Protein 6SP0 (pdb70)

Nearest PDB structures (foldseek):
  6sp0-assembly1_A  TM=1.005E+00  e=3.313E-42  Mus musculus
  5n22-assembly4_D  TM=9.512E-01  e=2.336E-23  Xenopus laevis
  5n22-assembly1_A  TM=9.328E-01  e=1.407E-22  Xenopus laevis
  5n1u-assembly2_B  TM=9.284E-01  e=7.286E-23  Xenopus laevis
  5n22-assembly3_C  TM=9.121E-01  e=1.043E-22  Xenopus laevis

GO terms:
  GO:0035861 site of double-strand break (C, IDA)
  GO:0001741 XY body (C, IDA)
  GO:0005721 pericentric heterochromatin (C, IDA)
  GO:0010369 chromocenter (C, IDA)
  GO:0002244 hematopoietic progenitor cell differentiation (P, IGI)
  GO:0004468 L-lysine N6-acetyltransferase activity, acting on acetyl phosphate as donor (F, IMP)
  GO:0006302 double-strand break repair (P, IMP)
  GO:0007059 chromosome segregation (P, IMP)
  GO:0071168 protein localization to chromatin (P, IMP)

B-factor: mean 37.72, std 12.65, range [17.58, 90.0]

Structure (mmCIF, N/CA/C/O backbone):
data_6SP0
#
_entry.id   6SP0
#
_cell.length_a   52.680
_cell.length_b   52.680
_cell.length_c   107.470
_cell.angle_alpha   90.000
_cell.angle_beta   90.000
_cell.angle_gamma   90.000
#
_symmetry.space_group_name_H-M   'P 43'
#
loop_
_entity.id
_entity.type
_entity.pdbx_description
1 polymer 'N-acetyltransferase ESCO2'
2 non-polymer 'COENZYME A'
3 non-polymer 'ZINC ION'
4 water water
#
loop_
_atom_site.group_PDB
_atom_site.id
_atom_site.type_symbol
_atom_site.label_atom_id
_atom_site.label_alt_id
_atom_site.label_comp_id
_atom_site.label_asym_id
_atom_site.label_entity_id
_atom_site.label_seq_id
_atom_site.pdbx_PDB_ins_code
_atom_site.Cartn_x
_atom_site.Cartn_y
_atom_site.Cartn_z
_atom_site.occupancy
_atom_site.B_iso_or_equiv
_atom_site.auth_seq_id
_atom_site.auth_comp_id
_atom_site.auth_asym_id
_atom_site.auth_atom_id
_atom_site.pdbx_PDB_model_num
ATOM 1 N N . GLY A 1 16 ? 37.54476 54.53822 80.22140 1.000 62.96071 382 GLY A N 1
ATOM 2 C CA . GLY A 1 16 ? 38.43423 54.30237 79.09609 1.000 62.43352 382 GLY A CA 1
ATOM 3 C C . GLY A 1 16 ? 38.60437 55.46678 78.13115 1.000 63.28366 382 GLY A C 1
ATOM 4 O O . GLY A 1 16 ? 37.66675 55.88875 77.45326 1.000 64.18641 382 GLY A O 1
ATOM 5 N N . THR A 1 17 ? 39.83584 55.96319 78.04209 1.000 64.60342 383 THR A N 1
ATOM 6 C CA . THR A 1 17 ? 40.10684 57.15487 77.25130 1.000 64.68546 383 THR A CA 1
ATOM 7 C C . THR A 1 17 ? 40.06851 56.89677 75.74765 1.000 64.15129 383 THR A C 1
ATOM 8 O O . THR A 1 17 ? 39.85360 57.84587 74.98117 1.000 64.27812 383 THR A O 1
ATOM 12 N N . THR A 1 18 ? 40.26317 55.65172 75.29871 1.000 46.57758 384 THR A N 1
ATOM 13 C CA . THR A 1 18 ? 40.40198 55.35729 73.87553 1.000 40.90957 384 THR A CA 1
ATOM 14 C C . THR A 1 18 ? 39.36217 54.33322 73.43782 1.000 41.67446 384 THR A C 1
ATOM 15 O O . THR A 1 18 ? 39.08524 53.36901 74.16383 1.000 41.55865 384 THR A O 1
ATOM 19 N N . VAL A 1 19 ? 38.78595 54.54616 72.25727 1.000 37.86244 385 VAL A N 1
ATOM 20 C CA . VAL A 1 19 ? 37.87489 53.59123 71.63409 1.000 37.03523 385 VAL A CA 1
ATOM 21 C C . VAL A 1 19 ? 38.51079 53.12462 70.33938 1.000 40.81877 385 VAL A C 1
ATOM 22 O O . VAL A 1 19 ? 38.74093 53.93284 69.43448 1.000 41.77938 385 VAL A O 1
ATOM 26 N N . CYS A 1 20 ? 38.78378 51.82893 70.23170 1.000 36.16086 386 CYS A N 1
ATOM 27 C CA . CYS A 1 20 ? 39.28274 51.31147 68.95982 1.000 35.93093 386 CYS A CA 1
ATOM 28 C C . CYS A 1 20 ? 38.15571 51.30673 67.94281 1.000 42.27534 386 CYS A C 1
ATOM 29 O O . CYS A 1 20 ? 37.11621 50.67377 68.16624 1.000 37.28956 386 CYS A O 1
ATOM 32 N N . LYS A 1 21 ? 38.36059 51.99579 66.81362 1.000 40.66808 387 LYS A N 1
ATOM 33 C CA . LYS A 1 21 ? 37.29417 52.09974 65.82661 1.000 44.88479 387 LYS A CA 1
ATOM 34 C C . LYS A 1 21 ? 36.98013 50.76849 65.16739 1.000 42.29361 387 LYS A C 1
ATOM 35 O O . LYS A 1 21 ? 35.87421 50.59700 64.64534 1.000 49.32141 387 LYS A O 1
ATOM 41 N N . SER A 1 22 ? 37.89665 49.80593 65.20730 1.000 47.93917 388 SER A N 1
ATOM 42 C CA . SER A 1 22 ? 37.69735 48.57868 64.46301 1.000 40.01473 388 SER A CA 1
ATOM 43 C C . SER A 1 22 ? 37.18943 47.41184 65.31348 1.000 46.27616 388 SER A C 1
ATOM 44 O O . SER A 1 22 ? 36.39142 46.59596 64.83244 1.000 39.19403 388 SER A O 1
ATOM 47 N N . CYS A 1 23 ? 37.59509 47.27291 66.56537 1.000 37.76251 389 CYS A N 1
ATOM 48 C CA . CYS A 1 23 ? 36.98412 46.21281 67.35024 1.000 38.73094 389 CYS A CA 1
ATOM 49 C C . CYS A 1 23 ? 36.04055 46.73814 68.42325 1.000 31.53768 389 CYS A C 1
ATOM 50 O O . CYS A 1 23 ? 35.40187 45.93290 69.12526 1.000 34.54461 389 CYS A O 1
ATOM 53 N N . GLY A 1 24 ? 35.94897 48.05872 68.58394 1.000 31.52445 390 GLY A N 1
ATOM 54 C CA . GLY A 1 24 ? 35.07284 48.67701 69.53722 1.000 32.88895 390 GLY A CA 1
ATOM 55 C C . GLY A 1 24 ? 35.56300 48.67189 70.97071 1.000 30.64389 390 GLY A C 1
ATOM 56 O O . GLY A 1 24 ? 34.82535 49.12881 71.86662 1.000 32.24068 390 GLY A O 1
ATOM 57 N N . MET A 1 25 ? 36.76757 48.17613 71.23450 1.000 29.72855 391 MET A N 1
ATOM 58 C CA . MET A 1 25 ? 37.17551 48.07047 72.63205 1.000 32.25079 391 MET A CA 1
ATOM 59 C C . MET A 1 25 ? 37.43727 49.44740 73.21596 1.000 34.76310 391 MET A C 1
ATOM 60 O O . MET A 1 25 ? 37.97629 50.33078 72.54552 1.000 35.80161 391 MET A O 1
ATOM 65 N N . ILE A 1 26 ? 37.01228 49.62549 74.45967 1.000 32.64687 392 ILE A N 1
ATOM 66 C CA . ILE A 1 26 ? 37.23650 50.84608 75.22384 1.000 33.47033 392 ILE A CA 1
ATOM 67 C C . ILE A 1 26 ? 38.31198 50.54478 76.26015 1.000 38.19282 392 ILE A C 1
ATOM 68 O O . ILE A 1 26 ? 38.17443 49.60880 77.05969 1.000 35.80795 392 ILE A O 1
ATOM 73 N N . TYR A 1 27 ? 39.38355 51.32549 76.24699 1.000 34.09717 393 TYR A N 1
ATOM 74 C CA . TYR A 1 27 ? 40.51972 51.02810 77.11097 1.000 34.26518 393 TYR A CA 1
ATOM 75 C C . TYR A 1 27 ? 41.34676 52.29465 77.26376 1.000 43.16745 393 TYR A C 1
ATOM 76 O O . TYR A 1 27 ? 41.07260 53.31304 76.62489 1.000 42.63748 393 TYR A O 1
ATOM 85 N N . THR A 1 28 ? 42.39220 52.21133 78.09895 1.000 43.67178 394 THR A N 1
ATOM 86 C CA . THR A 1 28 ? 43.27933 53.34578 78.38724 1.000 45.38479 394 THR A CA 1
ATOM 87 C C . THR A 1 28 ? 44.62403 53.13549 77.68964 1.000 46.64788 394 THR A C 1
ATOM 88 O O . THR A 1 28 ? 45.46310 52.36289 78.16166 1.000 47.91719 394 THR A O 1
ATOM 92 N N . ALA A 1 29 ? 44.83487 53.83791 76.57100 1.000 44.66937 395 ALA A N 1
ATOM 93 C CA . ALA A 1 29 ? 46.04045 53.61073 75.77237 1.000 57.79597 395 ALA A CA 1
ATOM 94 C C . ALA A 1 29 ? 47.30999 53.90781 76.56274 1.000 60.23359 395 ALA A C 1
ATOM 95 O O . ALA A 1 29 ? 48.36512 53.32860 76.28300 1.000 60.95749 395 ALA A O 1
ATOM 97 N N . SER A 1 30 ? 47.21929 54.78283 77.56225 1.000 56.10961 396 SER A N 1
ATOM 98 C CA . SER A 1 30 ? 48.33208 55.10601 78.44481 1.000 67.71869 396 SER A CA 1
ATOM 99 C C . SER A 1 30 ? 48.81125 53.92683 79.28889 1.000 66.08406 396 SER A C 1
ATOM 100 O O . SER A 1 30 ? 49.90574 53.99968 79.85557 1.000 77.51184 396 SER A O 1
ATOM 103 N N . ASN A 1 31 ? 48.04949 52.86825 79.39066 1.000 56.45561 397 ASN A N 1
ATOM 104 C CA . ASN A 1 31 ? 48.40318 51.81556 80.33335 1.000 49.22292 397 ASN A CA 1
ATOM 105 C C . ASN A 1 31 ? 49.03763 50.64493 79.59719 1.000 51.96759 397 ASN A C 1
ATOM 106 O O . ASN A 1 31 ? 48.47499 50.16168 78.60545 1.000 58.04112 397 ASN A O 1
ATOM 111 N N . PRO A 1 32 ? 50.19558 50.15585 80.03883 1.000 57.52960 398 PRO A N 1
ATOM 112 C CA . PRO A 1 32 ? 50.80055 49.00025 79.35452 1.000 47.50526 398 PRO A CA 1
ATOM 113 C C . PRO A 1 32 ? 49.97455 47.72983 79.48514 1.000 52.97492 398 PRO A C 1
ATOM 114 O O . PRO A 1 32 ? 49.96089 46.92709 78.53964 1.000 44.16380 398 PRO A O 1
ATOM 118 N N . GLU A 1 33 ? 49.30083 47.50628 80.62593 1.000 48.90906 399 GLU A N 1
ATOM 119 C CA . GLU A 1 33 ? 48.32646 46.41817 80.69130 1.000 55.58348 399 GLU A CA 1
ATOM 120 C C . GLU A 1 33 ? 47.35023 46.53206 79.52552 1.000 52.85694 399 GLU A C 1
ATOM 121 O O . GLU A 1 33 ? 47.14523 45.57449 78.76818 1.000 41.36003 399 GLU A O 1
ATOM 127 N N . ASP A 1 34 ? 46.77621 47.72892 79.34722 1.000 43.66097 400 ASP A N 1
ATOM 128 C CA . ASP A 1 34 ? 45.67303 47.91030 78.41021 1.000 42.45501 400 ASP A CA 1
ATOM 129 C C . ASP A 1 34 ? 46.10417 47.69560 76.96561 1.000 48.63045 400 ASP A C 1
ATOM 130 O O . ASP A 1 34 ? 45.35854 47.10385 76.17331 1.000 38.24578 400 ASP A O 1
ATOM 135 N N . GLU A 1 35 ? 47.27570 48.20281 76.57106 1.000 38.59925 401 GLU A N 1
ATOM 136 C CA . GLU A 1 35 ? 47.58418 48.09894 75.15834 1.000 44.67853 401 GLU A CA 1
ATOM 137 C C . GLU A 1 35 ? 47.82925 46.64749 74.76230 1.000 36.40073 401 GLU A C 1
ATOM 138 O O . GLU A 1 35 ? 47.44024 46.23496 73.66788 1.000 36.81897 401 GLU A O 1
ATOM 144 N N . ILE A 1 36 ? 48.43620 45.83754 75.62776 1.000 32.20705 402 ILE A N 1
ATOM 145 C CA . ILE A 1 36 ? 48.61054 44.44109 75.22820 1.000 35.61165 402 ILE A CA 1
ATOM 146 C C . ILE A 1 36 ? 47.26706 43.70720 75.24798 1.000 32.01178 402 ILE A C 1
ATOM 147 O O . ILE A 1 36 ? 46.99084 42.85782 74.39636 1.000 29.52717 402 ILE A O 1
ATOM 152 N N . GLN A 1 37 ? 46.42417 44.02200 76.21733 1.000 30.26312 403 GLN A N 1
ATOM 153 C CA . GLN A 1 37 ? 45.13721 43.33862 76.30202 1.000 34.20242 403 GLN A CA 1
ATOM 154 C C . GLN A 1 37 ? 44.23236 43.76083 75.15939 1.000 33.80713 403 GLN A C 1
ATOM 155 O O . GLN A 1 37 ? 43.47679 42.94127 74.62367 1.000 33.11333 403 GLN A O 1
ATOM 161 N N . HIS A 1 38 ? 44.31581 45.02450 74.74181 1.000 31.35607 404 HIS A N 1
ATOM 162 C CA . HIS A 1 38 ? 43.57494 45.40281 73.54803 1.000 31.73097 404 HIS A CA 1
ATOM 163 C C . HIS A 1 38 ? 44.10549 44.66274 72.32812 1.000 34.90044 404 HIS A C 1
ATOM 164 O O . HIS A 1 38 ? 43.32779 44.15489 71.51128 1.000 34.98961 404 HIS A O 1
ATOM 171 N N . LEU A 1 39 ? 45.43025 44.60333 72.16835 1.000 31.81546 405 LEU A N 1
ATOM 172 C CA . LEU A 1 39 ? 45.99485 43.84701 71.05001 1.000 37.69834 405 LEU A CA 1
ATOM 173 C C . LEU A 1 39 ? 45.38449 42.44176 70.94808 1.000 34.03291 405 LEU A C 1
ATOM 174 O O . LEU A 1 39 ? 44.93994 42.00677 69.88004 1.000 31.41293 405 LEU A O 1
ATOM 179 N N . GLN A 1 40 ? 45.33821 41.72322 72.06361 1.000 31.65864 406 GLN A N 1
ATOM 180 C CA . GLN A 1 40 ? 44.82615 40.36076 72.03992 1.000 31.20326 406 GLN A CA 1
ATOM 181 C C . GLN A 1 40 ? 43.30546 40.33077 71.83374 1.000 33.69271 406 GLN A C 1
ATOM 182 O O . GLN A 1 40 ? 42.78332 39.45901 71.12617 1.000 32.35643 406 GLN A O 1
ATOM 188 N N . HIS A 1 41 ? 42.57870 41.28312 72.42123 1.000 30.47790 407 HIS A N 1
ATOM 189 C CA . HIS A 1 41 ? 41.13079 41.30256 72.23064 1.000 31.63718 407 HIS A CA 1
ATOM 190 C C . HIS A 1 41 ? 40.79592 41.62831 70.78591 1.000 36.05202 407 HIS A C 1
ATOM 191 O O . HIS A 1 41 ? 39.91675 41.00635 70.18200 1.000 31.10045 407 HIS A O 1
ATOM 198 N N . HIS A 1 42 ? 41.47665 42.64133 70.25081 1.000 30.59330 408 HIS A N 1
ATOM 199 C CA . HIS A 1 42 ? 41.36874 43.06275 68.85797 1.000 31.61656 408 HIS A CA 1
ATOM 200 C C . HIS A 1 42 ? 41.54652 41.88424 67.90559 1.000 33.38540 408 HIS A C 1
ATOM 201 O O . HIS A 1 42 ? 40.74106 41.67505 66.99118 1.000 32.16780 408 HIS A O 1
ATOM 208 N N . HIS A 1 43 ? 42.56470 41.05562 68.14997 1.000 33.13134 409 HIS A N 1
ATOM 209 C CA . HIS A 1 43 ? 42.81610 39.90237 67.28444 1.000 38.85052 409 HIS A CA 1
ATOM 210 C C . HIS A 1 43 ? 41.67016 38.88694 67.31753 1.000 30.22486 409 HIS A C 1
ATOM 211 O O . HIS A 1 43 ? 41.20626 38.42481 66.26728 1.000 35.03520 409 HIS A O 1
ATOM 218 N N . ARG A 1 44 ? 41.22753 38.50354 68.51514 1.000 33.17159 410 ARG A N 1
ATOM 219 C CA . ARG A 1 44 ? 40.16271 37.51612 68.63014 1.000 33.52810 410 ARG A CA 1
ATOM 220 C C . ARG A 1 44 ? 38.88036 38.04498 67.99505 1.000 35.44280 410 ARG A C 1
ATOM 221 O O . ARG A 1 44 ? 38.15027 37.30322 67.32304 1.000 34.95033 410 ARG A O 1
ATOM 229 N N . PHE A 1 45 ? 38.60981 39.33357 68.18460 1.000 31.97989 411 PHE A N 1
ATOM 230 C CA . PHE A 1 45 ? 37.37024 39.91143 67.68216 1.000 29.52265 411 PHE A CA 1
ATOM 231 C C . PHE A 1 45 ? 37.35660 39.96316 66.15892 1.000 35.67646 411 PHE A C 1
ATOM 232 O O . PHE A 1 45 ? 36.38920 39.52110 65.52862 1.000 30.25209 411 PHE A O 1
ATOM 240 N N . LEU A 1 46 ? 38.42670 40.49963 65.54729 1.000 34.00456 412 LEU A N 1
ATOM 241 C CA . LEU A 1 46 ? 38.46017 40.64756 64.09434 1.000 37.77285 412 LEU A CA 1
ATOM 242 C C . LEU A 1 46 ? 38.46823 39.30015 63.38900 1.000 40.41466 412 LEU A C 1
ATOM 243 O O . LEU A 1 46 ? 37.90103 39.16782 62.29585 1.000 35.81674 412 LEU A O 1
ATOM 248 N N . GLU A 1 47 ? 39.08599 38.29611 63.99984 1.000 36.70516 413 GLU A N 1
ATOM 249 C CA . GLU A 1 47 ? 39.02120 36.95049 63.45005 1.000 39.68358 413 GLU A CA 1
ATOM 250 C C . GLU A 1 47 ? 37.60042 36.43316 63.47055 1.000 40.62733 413 GLU A C 1
ATOM 251 O O . GLU A 1 47 ? 37.16411 35.76870 62.52671 1.000 39.17649 413 GLU A O 1
ATOM 257 N N . GLY A 1 48 ? 36.86480 36.73706 64.53724 1.000 33.93878 414 GLY A N 1
ATOM 258 C CA . GLY A 1 48 ? 35.51650 36.22573 64.66344 1.000 33.32763 414 GLY A CA 1
ATOM 259 C C . GLY A 1 48 ? 34.59495 36.77808 63.59680 1.000 31.74773 414 GLY A C 1
ATOM 260 O O . GLY A 1 48 ? 33.77900 36.04678 63.03424 1.000 33.09679 414 GLY A O 1
ATOM 261 N N . ILE A 1 49 ? 34.70552 38.07616 63.30471 1.000 29.89300 415 ILE A N 1
ATOM 262 C CA . ILE A 1 49 ? 33.75224 38.71421 62.38048 1.000 29.64865 415 ILE A CA 1
ATOM 263 C C . ILE A 1 49 ? 34.28419 38.81218 60.96844 1.000 34.73562 415 ILE A C 1
ATOM 264 O O . ILE A 1 49 ? 33.58926 39.33636 60.08374 1.000 31.38991 415 ILE A O 1
ATOM 269 N N . LYS A 1 50 ? 35.49554 38.34255 60.70963 1.000 30.77404 416 LYS A N 1
ATOM 270 C CA . LYS A 1 50 ? 36.02376 38.53955 59.36519 1.000 33.57523 416 LYS A CA 1
ATOM 271 C C . LYS A 1 50 ? 35.23485 37.70036 58.37023 1.000 32.89092 416 LYS A C 1
ATOM 272 O O . LYS A 1 50 ? 34.85813 36.54931 58.64748 1.000 35.43008 416 LYS A O 1
ATOM 278 N N . PHE A 1 51 ? 34.92997 38.30888 57.21738 1.000 33.26514 417 PHE A N 1
ATOM 279 C CA . PHE A 1 51 ? 34.13935 37.69024 56.14687 1.000 29.24640 417 PHE A CA 1
ATOM 280 C C . PHE A 1 51 ? 34.94637 37.76965 54.84063 1.000 32.79096 417 PHE A C 1
ATOM 281 O O . PHE A 1 51 ? 34.80916 38.73699 54.09071 1.000 34.16290 417 PHE A O 1
ATOM 289 N N . VAL A 1 52 ? 35.74487 36.74177 54.56911 1.000 38.32249 418 VAL A N 1
ATOM 290 C CA . VAL A 1 52 ? 36.63109 36.70384 53.40072 1.000 45.44101 418 VAL A CA 1
ATOM 291 C C . VAL A 1 52 ? 36.65177 35.28790 52.83141 1.000 47.26497 418 VAL A C 1
ATOM 292 O O . VAL A 1 52 ? 36.73163 34.30667 53.57892 1.000 44.73732 418 VAL A O 1
ATOM 296 N N . GLY A 1 53 ? 36.55591 35.17794 51.50496 1.000 58.94058 419 GLY A N 1
ATOM 297 C CA . GLY A 1 53 ? 36.89027 33.93247 50.83728 1.000 53.97009 419 GLY A CA 1
ATOM 298 C C . GLY A 1 53 ? 35.88408 32.80212 50.89113 1.000 61.58344 419 GLY A C 1
ATOM 299 O O . GLY A 1 53 ? 36.28604 31.63219 50.85426 1.000 53.43760 419 GLY A O 1
ATOM 300 N N . TRP A 1 54 ? 34.58604 33.10579 50.95987 1.000 54.36658 420 TRP A N 1
ATOM 301 C CA . TRP A 1 54 ? 33.55702 32.08988 50.76871 1.000 45.11611 420 TRP A CA 1
ATOM 302 C C . TRP A 1 54 ? 33.45902 31.73940 49.29066 1.000 46.79000 420 TRP A C 1
ATOM 303 O O . TRP A 1 54 ? 33.35649 32.63065 48.44229 1.000 46.93223 420 TRP A O 1
ATOM 314 N N . LYS A 1 55 ? 33.44025 30.44516 48.98012 1.000 51.16405 421 LYS A N 1
ATOM 315 C CA . LYS A 1 55 ? 33.35445 30.07445 47.57429 1.000 52.03345 421 LYS A CA 1
ATOM 316 C C . LYS A 1 55 ? 31.99049 30.42772 46.99381 1.000 58.96258 421 LYS A C 1
ATOM 317 O O . LYS A 1 55 ? 31.90057 30.81497 45.82298 1.000 61.21686 421 LYS A O 1
ATOM 323 N N . ARG A 1 56 ? 30.92707 30.32709 47.79696 1.000 54.20062 422 ARG A N 1
ATOM 324 C CA . ARG A 1 56 ? 29.58462 30.73023 47.38798 1.000 53.14793 422 ARG A CA 1
ATOM 325 C C . ARG A 1 56 ? 28.95903 31.58492 48.48422 1.000 56.22026 422 ARG A C 1
ATOM 326 O O . ARG A 1 56 ? 29.00789 31.21168 49.65917 1.000 47.48395 422 ARG A O 1
ATOM 334 N N . GLU A 1 57 ? 28.40275 32.73377 48.09594 1.000 43.61468 423 GLU A N 1
ATOM 335 C CA . GLU A 1 57 ? 27.68500 33.64195 48.99305 1.000 36.59392 423 GLU A CA 1
ATOM 336 C C . GLU A 1 57 ? 26.27493 33.78765 48.46102 1.000 43.09226 423 GLU A C 1
ATOM 337 O O . GLU A 1 57 ? 26.08280 34.11727 47.28470 1.000 40.97823 423 GLU A O 1
ATOM 343 N N . ARG A 1 58 ? 25.29013 33.54756 49.30844 1.000 34.50454 424 ARG A N 1
ATOM 344 C CA . ARG A 1 58 ? 23.90509 33.70647 48.88763 1.000 29.79715 424 ARG A CA 1
ATOM 345 C C . ARG A 1 58 ? 23.50154 35.12285 49.29430 1.000 39.86635 424 ARG A C 1
ATOM 346 O O . ARG A 1 58 ? 23.08215 35.37354 50.42846 1.000 33.39894 424 ARG A O 1
ATOM 354 N N . VAL A 1 59 ? 23.71513 36.07982 48.39495 1.000 32.43363 425 VAL A N 1
ATOM 355 C CA . VAL A 1 59 ? 23.41518 37.47770 48.68863 1.000 30.15390 425 VAL A CA 1
ATOM 356 C C . VAL A 1 59 ? 21.92150 37.69451 48.48584 1.000 35.92115 425 VAL A C 1
ATOM 357 O O . VAL A 1 59 ? 21.40521 37.48917 47.38559 1.000 36.56679 425 VAL A O 1
ATOM 361 N N . VAL A 1 60 ? 21.21320 38.10630 49.53991 1.000 27.33895 426 VAL A N 1
ATOM 362 C CA . VAL A 1 60 ? 19.76618 38.28954 49.43991 1.000 27.30576 426 VAL A CA 1
ATOM 363 C C . VAL A 1 60 ? 19.32424 39.74543 49.49037 1.000 25.10694 426 VAL A C 1
ATOM 364 O O . VAL A 1 60 ? 18.13373 40.00637 49.26535 1.000 30.94458 426 VAL A O 1
ATOM 368 N N . ALA A 1 61 ? 20.21984 40.69363 49.73892 1.000 24.39825 427 ALA A N 1
ATOM 369 C CA . ALA A 1 61 ? 19.86939 42.10718 49.71057 1.000 27.24782 427 ALA A CA 1
ATOM 370 C C . ALA A 1 61 ? 21.14493 42.89875 49.58400 1.000 30.09582 427 ALA A C 1
ATOM 371 O O . ALA A 1 61 ? 22.16978 42.52308 50.14796 1.000 25.84408 427 ALA A O 1
ATOM 373 N N . GLU A 1 62 ? 21.10204 43.96604 48.78934 1.000 27.70538 428 GLU A N 1
ATOM 374 C CA . GLU A 1 62 ? 22.27275 44.80574 48.60112 1.000 27.38863 428 GLU A CA 1
ATOM 375 C C . GLU A 1 62 ? 21.89633 46.24076 48.88956 1.000 28.08665 428 GLU A C 1
ATOM 376 O O . GLU A 1 62 ? 20.81733 46.69985 48.49329 1.000 30.64352 428 GLU A O 1
ATOM 382 N N . PHE A 1 63 ? 22.79367 46.93764 49.55932 1.000 27.23433 429 PHE A N 1
ATOM 383 C CA . PHE A 1 63 ? 22.58606 48.29665 50.01745 1.000 28.30976 429 PHE A CA 1
ATOM 384 C C . PHE A 1 63 ? 23.79252 49.13613 49.64473 1.000 33.42478 429 PHE A C 1
ATOM 385 O O . PHE A 1 63 ? 24.82474 48.61641 49.21270 1.000 34.02692 429 PHE A O 1
ATOM 393 N N . TRP A 1 64 ? 23.66014 50.44909 49.86326 1.000 33.78775 430 TRP A N 1
ATOM 394 C CA . TRP A 1 64 ? 24.76673 51.35157 49.58638 1.000 35.61259 430 TRP A CA 1
ATOM 395 C C . TRP A 1 64 ? 25.89134 51.18014 50.58546 1.000 39.61962 430 TRP A C 1
ATOM 396 O O . TRP A 1 64 ? 27.02653 51.54636 50.27570 1.000 34.32379 430 TRP A O 1
ATOM 407 N N . ASP A 1 65 ? 25.60477 50.62181 51.76839 1.000 33.05466 431 ASP A N 1
ATOM 408 C CA . ASP A 1 65 ? 26.60124 50.49852 52.83511 1.000 33.00063 431 ASP A CA 1
ATOM 409 C C . ASP A 1 65 ? 26.84893 49.04494 53.25245 1.000 29.87289 431 ASP A C 1
ATOM 410 O O . ASP A 1 65 ? 27.37572 48.80796 54.34852 1.000 37.58239 431 ASP A O 1
ATOM 415 N N . GLY A 1 66 ? 26.47504 48.07751 52.43450 1.000 29.38001 432 GLY A N 1
ATOM 416 C CA . GLY A 1 66 ? 26.75196 46.68804 52.74846 1.000 30.35119 432 GLY A CA 1
ATOM 417 C C . GLY A 1 66 ? 25.76083 45.77929 52.05463 1.000 30.82360 432 GLY A C 1
ATOM 418 O O . GLY A 1 66 ? 25.02943 46.19526 51.15902 1.000 33.80523 432 GLY A O 1
ATOM 419 N N . LYS A 1 67 ? 25.75294 44.51705 52.48449 1.000 26.78726 433 LYS A N 1
ATOM 420 C CA . LYS A 1 67 ? 24.85338 43.54355 51.88434 1.000 22.21429 433 LYS A CA 1
ATOM 421 C C . LYS A 1 67 ? 24.47625 42.53670 52.96368 1.000 24.42845 433 LYS A C 1
ATOM 422 O O . LYS A 1 67 ? 25.12792 42.46286 54.00830 1.000 28.08196 433 LYS A O 1
ATOM 428 N N . ILE A 1 68 ? 23.43714 41.76567 52.69655 1.000 24.17621 434 ILE A N 1
ATOM 429 C CA . ILE A 1 68 ? 23.02739 40.69957 53.59982 1.000 23.77729 434 ILE A CA 1
ATOM 430 C C . ILE A 1 68 ? 23.19951 39.37377 52.89556 1.000 29.24717 434 ILE A C 1
ATOM 431 O O . ILE A 1 68 ? 22.70279 39.17472 51.78112 1.000 24.77710 434 ILE A O 1
ATOM 436 N N . VAL A 1 69 ? 23.87336 38.44629 53.56371 1.000 22.90228 435 VAL A N 1
ATOM 437 C CA . VAL A 1 69 ? 24.09228 37.11011 53.04535 1.000 24.18814 435 VAL A CA 1
ATOM 438 C C . VAL A 1 69 ? 23.25883 36.16490 53.87774 1.000 30.45571 435 VAL A C 1
ATOM 439 O O . VAL A 1 69 ? 23.17927 36.32667 55.09612 1.000 25.78947 435 VAL A O 1
ATOM 443 N N . LEU A 1 70 ? 22.62609 35.20910 53.23239 1.000 24.61283 436 LEU A N 1
ATOM 444 C CA . LEU A 1 70 ? 21.79689 34.22508 53.90344 1.000 28.65052 436 LEU A CA 1
ATOM 445 C C . LEU A 1 70 ? 22.52088 32.89783 54.00394 1.000 30.80940 436 LEU A C 1
ATOM 446 O O . LEU A 1 70 ? 23.05861 32.41532 53.00769 1.000 29.38401 436 LEU A O 1
ATOM 451 N N . VAL A 1 71 ? 22.57645 32.33327 55.21185 1.000 23.15873 437 VAL A N 1
ATOM 452 C CA . VAL A 1 71 ? 23.11285 30.98960 55.45138 1.000 24.52572 437 VAL A CA 1
ATOM 453 C C . VAL A 1 71 ? 21.93842 30.06784 55.75528 1.000 29.19231 437 VAL A C 1
ATOM 454 O O . VAL A 1 71 ? 21.22444 30.25951 56.74899 1.000 26.64614 437 VAL A O 1
ATOM 458 N N . LEU A 1 72 ? 21.73263 29.01914 54.90836 1.000 27.32557 438 LEU A N 1
ATOM 459 C CA . LEU A 1 72 ? 20.59054 28.11931 54.97840 1.000 27.78909 438 LEU A CA 1
ATOM 460 C C . LEU A 1 72 ? 20.97469 26.79012 55.62338 1.000 26.92511 438 LEU A C 1
ATOM 461 O O . LEU A 1 72 ? 22.14758 26.42198 55.63375 1.000 29.59834 438 LEU A O 1
ATOM 466 N N . PRO A 1 73 ? 20.00529 26.03261 56.12953 1.000 28.08779 439 PRO A N 1
ATOM 467 C CA . PRO A 1 73 ? 20.29506 24.66697 56.58531 1.000 33.34205 439 PRO A CA 1
ATOM 468 C C . PRO A 1 73 ? 20.92834 23.84262 55.47608 1.000 41.17529 439 PRO A C 1
ATOM 469 O O . PRO A 1 73 ? 20.51293 23.91949 54.30949 1.000 36.60174 439 PRO A O 1
ATOM 473 N N . ARG A 1 74 ? 21.95686 23.07238 55.86274 1.000 31.91223 440 ARG A N 1
ATOM 474 C CA . ARG A 1 74 ? 22.76638 22.21521 54.99355 1.000 37.68951 440 ARG A CA 1
ATOM 475 C C . ARG A 1 74 ? 23.69887 22.99481 54.06888 1.000 40.84881 440 ARG A C 1
ATOM 476 O O . ARG A 1 74 ? 24.17577 22.45636 53.07038 1.000 41.91316 440 ARG A O 1
ATOM 484 N N . ASP A 1 75 ? 24.00978 24.25009 54.39602 1.000 33.85505 441 ASP A N 1
ATOM 485 C CA . ASP A 1 75 ? 25.05309 24.98963 53.71664 1.000 29.22185 441 ASP A CA 1
ATOM 486 C C . ASP A 1 75 ? 26.42675 24.47068 54.15752 1.000 30.45528 441 ASP A C 1
ATOM 487 O O . ASP A 1 75 ? 26.51942 23.65974 55.07660 1.000 37.92020 441 ASP A O 1
ATOM 492 N N . PRO A 1 76 ? 27.50037 24.92326 53.52202 1.000 37.05095 442 PRO A N 1
ATOM 493 C CA . PRO A 1 76 ? 28.81330 24.33258 53.78434 1.000 43.66781 442 PRO A CA 1
ATOM 494 C C . PRO A 1 76 ? 29.32240 24.60027 55.18186 1.000 52.37222 442 PRO A C 1
ATOM 495 O O . PRO A 1 76 ? 28.92350 25.55108 55.86589 1.000 42.96036 442 PRO A O 1
ATOM 499 N N . SER A 1 77 ? 30.28666 23.76114 55.56413 1.000 48.95923 443 SER A N 1
ATOM 500 C CA . SER A 1 77 ? 30.86945 23.83185 56.89606 1.000 45.13475 443 SER A CA 1
ATOM 501 C C . SER A 1 77 ? 31.43099 25.21916 57.19819 1.000 40.06711 443 SER A C 1
ATOM 502 O O . SER A 1 77 ? 31.26852 25.73069 58.31331 1.000 43.44894 443 SER A O 1
ATOM 505 N N . TYR A 1 78 ? 32.09993 25.84996 56.22820 1.000 42.04359 444 TYR A N 1
ATOM 506 C CA . TYR A 1 78 ? 32.72230 27.13073 56.52108 1.000 42.03737 444 TYR A CA 1
ATOM 507 C C . TYR A 1 78 ? 31.67805 28.20648 56.83164 1.000 42.37792 444 TYR A C 1
ATOM 508 O O . TYR A 1 78 ? 31.96785 29.14305 57.58245 1.000 39.64037 444 TYR A O 1
ATOM 517 N N . ALA A 1 79 ? 30.47502 28.10146 56.25284 1.000 46.18565 445 ALA A N 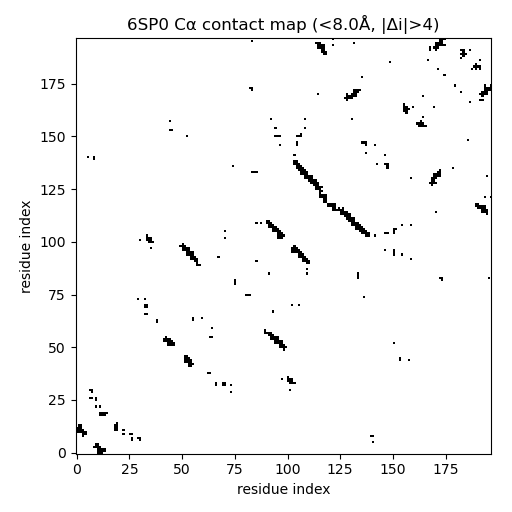1
ATOM 518 C CA . ALA A 1 79 ? 29.43155 29.08422 56.54561 1.000 42.40977 445 ALA A CA 1
ATOM 519 C C . ALA A 1 79 ? 28.86883 28.87406 57.93635 1.000 37.71511 445 ALA A C 1
ATOM 520 O O . ALA A 1 79 ? 28.73239 29.82766 58.71480 1.000 37.88098 445 ALA A O 1
ATOM 522 N N . ILE A 1 80 ? 28.53867 27.62300 58.26595 1.000 37.03427 446 ILE A N 1
ATOM 523 C CA . ILE A 1 80 ? 28.02393 27.30081 59.58916 1.000 38.90842 446 ILE A CA 1
ATOM 524 C C . ILE A 1 80 ? 29.01536 27.73501 60.65987 1.000 43.71981 446 ILE A C 1
ATOM 525 O O . ILE A 1 80 ? 28.63581 28.26789 61.71491 1.000 36.67912 446 ILE A O 1
ATOM 530 N N . LYS A 1 81 ? 30.30049 27.49527 60.40874 1.000 38.80266 447 LYS A N 1
ATOM 531 C CA . LYS A 1 81 ? 31.32035 27.84374 61.38064 1.000 45.69964 447 LYS A CA 1
ATOM 532 C C . LYS A 1 81 ? 31.37767 29.35330 61.59320 1.000 33.24714 447 LYS A C 1
ATOM 533 O O . LYS A 1 81 ? 31.52425 29.82040 62.73163 1.000 34.35038 447 LYS A O 1
ATOM 539 N N . LYS A 1 82 ? 31.26391 30.12942 60.50372 1.000 34.87199 448 LYS A N 1
ATOM 540 C CA . LYS A 1 82 ? 31.31487 31.57969 60.63498 1.000 35.77792 448 LYS A CA 1
ATOM 541 C C . LYS A 1 82 ? 30.16882 32.08670 61.50716 1.000 34.01780 448 LYS A C 1
ATOM 542 O O . LYS A 1 82 ? 30.36930 32.96853 62.35732 1.000 29.06028 448 LYS A O 1
ATOM 548 N N . VAL A 1 83 ? 28.96064 31.54035 61.31770 1.000 27.60677 449 VAL A N 1
ATOM 549 C CA . VAL A 1 83 ? 27.85447 31.90399 62.18465 1.000 27.95790 449 VAL A CA 1
ATOM 550 C C . VAL A 1 83 ? 28.18990 31.57500 63.64098 1.000 33.16277 449 VAL A C 1
ATOM 551 O O . VAL A 1 83 ? 27.89299 32.34788 64.56982 1.000 30.39002 449 VAL A O 1
ATOM 555 N N . GLU A 1 84 ? 28.78847 30.41022 63.87645 1.000 33.86278 450 GLU A N 1
ATOM 556 C CA . GLU A 1 84 ? 29.05039 30.03866 65.26895 1.000 34.07251 450 GLU A CA 1
ATOM 557 C C . GLU A 1 84 ? 30.10836 30.94943 65.90828 1.000 30.87202 450 GLU A C 1
ATOM 558 O O . GLU A 1 84 ? 29.98248 31.30492 67.09158 1.000 33.17815 450 GLU A O 1
ATOM 564 N N . ASP A 1 85 ? 31.11937 31.36665 65.13092 1.000 30.89268 451 ASP A N 1
ATOM 565 C CA . ASP A 1 85 ? 32.14872 32.28486 65.61675 1.000 34.27543 451 ASP A CA 1
ATOM 566 C C . ASP A 1 85 ? 31.54922 33.63174 65.99464 1.000 34.70190 451 ASP A C 1
ATOM 567 O O . ASP A 1 85 ? 31.88455 34.19944 67.03714 1.000 35.17214 451 ASP A O 1
ATOM 572 N N . VAL A 1 86 ? 30.68218 34.18196 65.13350 1.000 30.63200 452 VAL A N 1
ATOM 573 C CA . VAL A 1 86 ? 29.98003 35.40732 65.50331 1.000 27.87840 452 VAL A CA 1
ATOM 574 C C . VAL A 1 86 ? 29.15119 35.20554 66.76334 1.000 31.23319 452 VAL A C 1
ATOM 575 O O . VAL A 1 86 ? 29.12476 36.06739 67.65031 1.000 28.35991 452 VAL A O 1
ATOM 579 N N . GLN A 1 87 ? 28.45296 34.07154 66.87545 1.000 27.93675 453 GLN A N 1
ATOM 580 C C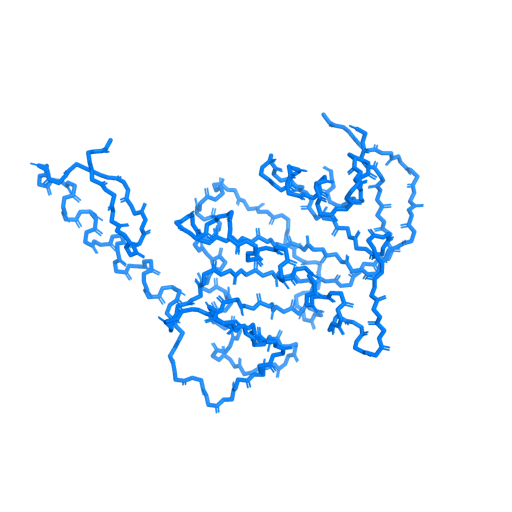A . GLN A 1 87 ? 27.59205 33.90302 68.03257 1.000 29.63483 453 GLN A CA 1
ATOM 581 C C . GLN A 1 87 ? 28.40261 33.80190 69.32498 1.000 31.23240 453 GLN A C 1
ATOM 582 O O . GLN A 1 87 ? 27.91339 34.21496 70.36027 1.000 29.20232 453 GLN A O 1
ATOM 588 N N . GLU A 1 88 ? 29.64413 33.31242 69.26683 1.000 34.29980 454 GLU A N 1
ATOM 589 C CA . GLU A 1 88 ? 30.46296 33.31023 70.48794 1.000 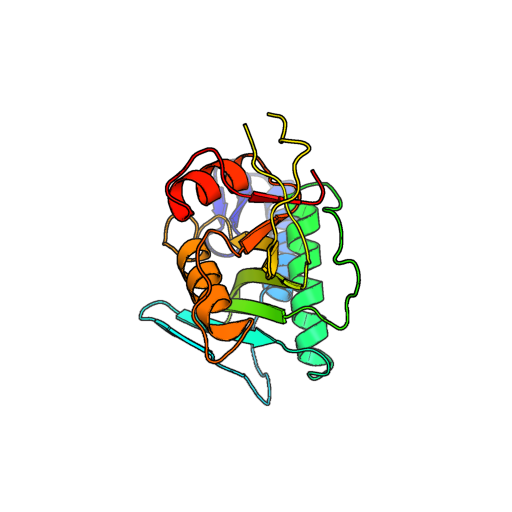36.71310 454 GLU A CA 1
ATOM 590 C C . GLU A 1 88 ? 30.74767 34.72997 70.96003 1.000 34.16046 454 GLU A C 1
ATOM 591 O O . GLU A 1 88 ? 30.71148 35.00848 72.16190 1.000 31.04467 454 GLU A O 1
ATOM 597 N N . LEU A 1 89 ? 31.00011 35.65768 70.01733 1.000 28.55358 455 LEU A N 1
ATOM 598 C CA . LEU A 1 89 ? 31.23922 37.04346 70.40179 1.000 26.78264 455 LEU A CA 1
ATOM 599 C C . LEU A 1 89 ? 29.98264 37.68903 70.96041 1.000 28.10131 455 LEU A C 1
ATOM 600 O O . LEU A 1 89 ? 30.05589 38.51897 71.87304 1.000 27.52891 455 LEU A O 1
ATOM 605 N N . VAL A 1 90 ? 28.81232 37.37454 70.38790 1.000 26.07506 456 VAL A N 1
ATOM 606 C CA . VAL A 1 90 ? 27.58002 37.92865 70.92445 1.000 24.64792 456 VAL A CA 1
ATOM 607 C C . VAL A 1 90 ? 27.31484 37.39753 72.32956 1.000 25.13340 456 VAL A C 1
ATOM 608 O O . VAL A 1 90 ? 26.87446 38.14539 73.21030 1.000 26.88038 456 VAL A O 1
ATOM 612 N N . ASP A 1 91 ? 27.55482 36.08898 72.55016 1.000 28.76236 457 ASP A N 1
ATOM 613 C CA . ASP A 1 91 ? 27.39298 35.51932 73.89336 1.000 30.73285 457 ASP A CA 1
ATOM 614 C C . ASP A 1 91 ? 28.24463 36.27478 74.90499 1.000 28.09051 457 ASP A C 1
ATOM 615 O O . ASP A 1 91 ? 27.77109 36.60084 75.99924 1.000 28.83033 457 ASP A O 1
ATOM 620 N N . LEU A 1 92 ? 29.50770 36.56113 74.54966 1.000 24.10714 458 LEU A N 1
ATOM 621 C CA . LEU A 1 92 ? 30.38300 37.27733 75.47721 1.000 28.06124 458 LEU A CA 1
ATOM 622 C C . LEU A 1 92 ? 29.85258 38.66688 75.76597 1.000 27.30935 458 LEU A C 1
ATOM 623 O O . LEU A 1 92 ? 29.88963 39.13849 76.90633 1.000 26.95465 458 LEU A O 1
ATOM 628 N N . GLU A 1 93 ? 29.36482 39.36482 74.72491 1.000 26.71283 459 GLU A N 1
ATOM 629 C CA . GLU A 1 93 ? 28.86217 40.70601 74.94075 1.000 22.44483 459 GLU A CA 1
ATOM 630 C C . GLU A 1 93 ? 27.61999 40.70189 75.81616 1.000 28.15267 459 GLU A C 1
ATOM 631 O O . GLU A 1 93 ? 27.48295 41.54563 76.70994 1.000 35.12178 459 GLU A O 1
ATOM 637 N N . LEU A 1 94 ? 26.69618 39.77205 75.57534 1.000 27.46489 460 LEU A N 1
ATOM 638 C CA . LEU A 1 94 ? 25.48273 39.72474 76.38457 1.000 26.64227 460 LEU A CA 1
ATOM 639 C C . LEU A 1 94 ? 25.80498 39.29316 77.80793 1.000 27.71709 460 LEU A C 1
ATOM 640 O O . LEU A 1 94 ? 25.16901 39.75338 78.76039 1.000 30.47853 460 LEU A O 1
ATOM 645 N N . GLY A 1 95 ? 26.75042 38.39160 77.95850 1.000 29.41885 461 GLY A N 1
ATOM 646 C CA . GLY A 1 95 ? 27.07622 37.95226 79.31484 1.000 31.37923 461 GLY A CA 1
ATOM 647 C C . GLY A 1 95 ? 26.21882 36.81615 79.82526 1.000 35.70992 461 GLY A C 1
ATOM 648 O O . GLY A 1 95 ? 26.24307 36.52332 81.02717 1.000 33.16508 461 GLY A O 1
ATOM 649 N N . PHE A 1 96 ? 25.47135 36.16068 78.95525 1.000 31.19779 462 PHE A N 1
ATOM 650 C CA . PHE A 1 96 ? 24.63506 35.03095 79.33494 1.000 34.76083 462 PHE A CA 1
ATOM 651 C C . PHE A 1 96 ? 24.33536 34.23433 78.08422 1.000 45.50348 462 PHE A C 1
ATOM 652 O O . PHE A 1 96 ? 24.54757 34.69803 76.95716 1.000 37.44457 462 PHE A O 1
ATOM 660 N N . GLN A 1 97 ? 23.85274 33.01751 78.29660 1.000 39.93997 463 GLN A N 1
ATOM 661 C CA . GLN A 1 97 ? 23.45511 32.14066 77.19739 1.000 51.10016 463 GLN A CA 1
ATOM 662 C C . GLN A 1 97 ? 21.99888 32.44497 76.85058 1.000 54.07047 463 GLN A C 1
ATOM 663 O O . GLN A 1 97 ? 21.08491 32.07604 77.58872 1.000 49.06405 463 GLN A O 1
ATOM 669 N N . GLN A 1 98 ? 21.76539 33.15323 75.74465 1.000 58.05091 464 GLN A N 1
ATOM 670 C CA . GLN A 1 98 ? 20.38458 33.36906 75.32502 1.000 59.12942 464 GLN A CA 1
ATOM 671 C C . GLN A 1 98 ? 19.79596 32.04731 74.83676 1.000 53.49310 464 GLN A C 1
ATOM 672 O O . GLN A 1 98 ? 20.51811 31.17346 74.34549 1.000 37.56158 464 GLN A O 1
ATOM 678 N N . THR A 1 99 ? 18.47858 31.89197 75.01374 1.000 52.30932 465 THR A N 1
ATOM 679 C CA . THR A 1 99 ? 17.81375 30.63029 74.68925 1.000 44.18631 465 THR A CA 1
ATOM 680 C C . THR A 1 99 ? 18.15429 30.20824 73.27296 1.000 48.16855 465 THR A C 1
ATOM 681 O O . THR A 1 99 ? 17.94222 30.96772 72.32017 1.000 47.05087 465 THR A O 1
ATOM 685 N N . VAL A 1 100 ? 18.71181 29.01028 73.13642 1.000 43.35310 466 VAL A N 1
ATOM 686 C CA . VAL A 1 100 ? 19.17286 28.54673 71.82449 1.000 41.07576 466 VAL A CA 1
ATOM 687 C C . VAL A 1 100 ? 17.96537 28.15104 70.97668 1.000 50.83885 466 VAL A C 1
ATOM 688 O O . VAL A 1 100 ? 16.87181 27.92484 71.52531 1.000 41.35583 466 VAL A O 1
ATOM 692 N N . PRO A 1 101 ? 18.10623 28.07548 69.64700 1.000 48.05764 467 PRO A N 1
ATOM 693 C CA . PRO A 1 101 ? 17.01247 27.55485 68.80545 1.000 53.84145 467 PRO A CA 1
ATOM 694 C C . PRO A 1 101 ? 16.66219 26.11091 69.14010 1.000 59.03301 467 PRO A C 1
ATOM 695 O O . PRO A 1 101 ? 17.54057 25.28889 69.41508 1.000 58.55407 467 PRO A O 1
ATOM 699 N N . VAL A 1 102 ? 15.36067 25.80257 69.07076 1.000 52.23167 468 VAL A N 1
ATOM 700 C CA . VAL A 1 102 ? 14.88078 24.46263 69.41226 1.000 49.01068 468 VAL A CA 1
ATOM 701 C C . VAL A 1 102 ? 15.47744 23.41928 68.46992 1.000 64.07810 468 VAL A C 1
ATOM 702 O O . VAL A 1 102 ? 15.96521 22.37352 68.90973 1.000 70.93585 468 VAL A O 1
ATOM 706 N N . CYS A 1 103 ? 15.45430 23.68394 67.16504 1.000 60.16376 469 CYS A N 1
ATOM 707 C CA . CYS A 1 103 ? 16.00543 22.75503 66.17768 1.000 64.94707 469 CYS A CA 1
ATOM 708 C C . CYS A 1 103 ? 17.07314 23.45202 65.34390 1.000 72.15516 469 CYS A C 1
ATOM 709 O O . CYS A 1 103 ? 16.74745 24.15504 64.36434 1.000 62.03098 469 CYS A O 1
ATOM 712 N N . PRO A 1 104 ? 18.35726 23.25568 65.66995 1.000 76.21158 470 PRO A N 1
ATOM 713 C CA . PRO A 1 104 ? 19.42998 23.99694 64.97995 1.000 75.95619 470 PRO A CA 1
ATOM 714 C C . PRO A 1 104 ? 19.51705 23.73004 63.49183 1.000 63.50769 470 PRO A C 1
ATOM 715 O O . PRO A 1 104 ? 20.19970 24.48909 62.79310 1.000 67.20529 470 PRO A O 1
ATOM 719 N N . ASP A 1 105 ? 18.85055 22.69973 62.98040 1.000 66.23765 471 ASP A N 1
ATOM 720 C CA . ASP A 1 105 ? 18.90620 22.37906 61.56525 1.000 58.78707 471 ASP A CA 1
ATOM 721 C C . ASP A 1 105 ? 17.72365 22.93885 60.78901 1.000 61.14889 471 ASP A C 1
ATOM 722 O O . ASP A 1 105 ? 17.53783 22.57806 59.62335 1.000 53.40741 471 ASP A O 1
ATOM 727 N N . LYS A 1 106 ? 16.91520 23.80859 61.39827 1.000 52.33347 472 LYS A N 1
ATOM 728 C CA . LYS A 1 106 ? 15.86675 24.50883 60.66221 1.000 47.52198 472 LYS A CA 1
ATOM 729 C C . LYS A 1 106 ? 16.04935 26.02571 60.67526 1.000 39.95917 472 LYS A C 1
ATOM 730 O O . LYS A 1 106 ? 15.17696 26.75275 60.17971 1.000 39.24157 472 LYS A O 1
ATOM 736 N N . THR A 1 107 ? 17.13715 26.52777 61.23642 1.000 37.39603 473 THR A N 1
ATOM 737 C CA . THR A 1 107 ? 17.30260 27.96796 61.33112 1.000 30.87551 473 THR A CA 1
ATOM 738 C C . THR A 1 107 ? 17.87970 28.54644 60.04405 1.000 29.81962 473 THR A C 1
ATOM 739 O O . THR A 1 107 ? 18.63329 27.88775 59.31285 1.000 31.84631 473 THR A O 1
ATOM 743 N N . LYS A 1 108 ? 17.54073 29.80784 59.79505 1.000 23.90683 474 LYS A N 1
ATOM 744 C CA . LYS A 1 108 ? 18.11565 30.59308 58.70561 1.000 21.56591 474 LYS A CA 1
ATOM 745 C C . LYS A 1 108 ? 18.85835 31.77104 59.30383 1.000 27.15025 474 LYS A C 1
ATOM 746 O O . LYS A 1 108 ? 18.30857 32.47776 60.16068 1.000 25.63062 474 LYS A O 1
ATOM 752 N N . THR A 1 109 ? 20.09457 31.99072 58.85892 1.000 21.15232 475 THR A N 1
ATOM 753 C CA . THR A 1 109 ? 20.92585 33.03828 59.42945 1.000 22.86664 475 THR A CA 1
ATOM 754 C C . THR A 1 109 ? 21.22790 34.09485 58.40751 1.000 23.57017 475 THR A C 1
ATOM 755 O O . THR A 1 109 ? 21.66515 33.78896 57.28980 1.000 24.41123 475 THR A O 1
ATOM 759 N N . PHE A 1 110 ? 21.00835 35.34210 58.81262 1.000 22.35374 476 PHE A N 1
ATOM 760 C CA . PHE A 1 110 ? 21.20068 36.51417 57.96599 1.000 21.28449 476 PHE A CA 1
ATOM 761 C C . PHE A 1 110 ? 22.36953 37.31480 58.50604 1.000 25.31008 476 PHE A C 1
ATOM 762 O O . PHE A 1 110 ? 22.36664 37.73402 59.67611 1.000 22.67076 476 PHE A O 1
ATOM 770 N N . LEU A 1 111 ? 23.37140 37.56191 57.64708 1.000 21.14031 477 LEU A N 1
ATOM 771 C CA . LEU A 1 111 ? 24.55553 38.28029 58.06251 1.000 22.29534 477 LEU A CA 1
ATOM 772 C C . LEU A 1 111 ? 24.67008 39.58216 57.29751 1.000 22.36937 477 LEU A C 1
ATOM 773 O O . LEU A 1 111 ? 24.62590 39.57282 56.06205 1.000 23.87246 477 LEU A O 1
ATOM 778 N N . PHE A 1 112 ? 24.81931 40.67789 58.01930 1.000 22.58580 478 PHE A N 1
ATOM 779 C CA . PHE A 1 112 ? 25.04637 41.96567 57.38687 1.000 21.61129 478 PHE A CA 1
ATOM 780 C C . PHE A 1 112 ? 26.53587 42.17259 57.26899 1.000 23.33943 478 PHE A C 1
ATOM 781 O O . PHE A 1 112 ? 27.22490 42.24888 58.26962 1.000 24.18535 478 PHE A O 1
ATOM 789 N N . ILE A 1 113 ? 27.01650 42.28239 56.01988 1.000 25.77782 479 ILE A N 1
ATOM 790 C CA . ILE A 1 113 ? 28.43351 42.38076 55.71871 1.000 26.19466 479 ILE A CA 1
ATOM 791 C C . ILE A 1 113 ? 28.76056 43.79760 55.27446 1.000 28.73458 479 ILE A C 1
ATOM 792 O O . ILE A 1 113 ? 28.11673 44.33088 54.36156 1.000 29.57701 479 ILE A O 1
ATOM 797 N N . ASP A 1 114 ? 29.78448 44.37713 55.87313 1.000 27.41266 480 ASP A N 1
ATOM 798 C CA . ASP A 1 114 ? 30.27845 45.68689 55.47539 1.000 36.74577 480 ASP A CA 1
ATOM 799 C C . ASP A 1 114 ? 31.79999 45.65810 55.53474 1.000 40.88705 480 ASP A C 1
ATOM 800 O O . ASP A 1 114 ? 32.37272 45.41831 56.60363 1.000 35.79232 480 ASP A O 1
ATOM 805 N N . GLU A 1 115 ? 32.45559 45.92409 54.40650 1.000 39.00857 481 GLU A N 1
ATOM 806 C CA . GLU A 1 115 ? 33.92712 45.97280 54.35315 1.000 39.61737 481 GLU A CA 1
ATOM 807 C C . GLU A 1 115 ? 34.54835 44.68905 54.90235 1.000 32.04543 481 GLU A C 1
ATOM 808 O O . GLU A 1 115 ? 35.42172 44.71200 55.78129 1.000 34.99052 481 GLU A O 1
ATOM 814 N N . LYS A 1 116 ? 34.05060 43.55689 54.40301 1.000 29.13626 482 LYS A N 1
ATOM 815 C CA . LYS A 1 116 ? 34.59347 42.22677 54.69413 1.000 31.22228 482 LYS A CA 1
ATOM 816 C C . LYS A 1 116 ? 34.50273 41.88864 56.18030 1.000 34.09302 482 LYS A C 1
ATOM 817 O O . LYS A 1 116 ? 35.34377 41.13636 56.71300 1.000 32.28465 482 LYS A O 1
ATOM 823 N N . ARG A 1 117 ? 33.49719 42.45286 56.85998 1.000 29.05222 483 ARG A N 1
ATOM 824 C CA . ARG A 1 117 ? 33.27206 42.18324 58.28349 1.000 31.45316 483 ARG A CA 1
ATOM 825 C C . ARG A 1 117 ? 31.80133 41.86061 58.51299 1.000 33.10927 483 ARG A C 1
ATOM 826 O O . ARG A 1 117 ? 30.93297 42.49117 57.91057 1.000 29.72382 483 ARG A O 1
ATOM 834 N N . VAL A 1 118 ? 31.51786 40.89606 59.38991 1.000 26.90226 484 VAL A N 1
ATOM 835 C CA . VAL A 1 118 ? 30.13833 40.70223 59.84708 1.000 28.12660 484 VAL A CA 1
ATOM 836 C C . VAL A 1 118 ? 29.85344 41.77117 60.89378 1.000 27.34208 484 VAL A C 1
ATOM 837 O O . VAL A 1 118 ? 30.41270 41.73945 61.99104 1.000 29.89088 484 VAL A O 1
ATOM 841 N N . VAL A 1 119 ? 28.96361 42.71617 60.57454 1.000 23.02084 485 VAL A N 1
ATOM 842 C CA . VAL A 1 119 ? 28.56394 43.73117 61.54734 1.000 23.09047 485 VAL A CA 1
ATOM 843 C C . VAL A 1 119 ? 27.10851 43.58924 61.99198 1.000 22.73037 485 VAL A C 1
ATOM 844 O O . VAL A 1 119 ? 26.66264 44.37562 62.85355 1.000 22.96119 485 VAL A O 1
ATOM 848 N N . GLY A 1 120 ? 26.38475 42.60800 61.49688 1.000 23.45851 486 GLY A N 1
ATOM 849 C CA . GLY A 1 120 ? 25.04179 42.31326 61.97950 1.000 21.93105 486 GLY A CA 1
ATOM 850 C C . GLY A 1 120 ? 24.69592 40.85594 61.77443 1.000 21.20868 486 GLY A C 1
ATOM 851 O O . GLY A 1 120 ? 25.13562 40.22145 60.81847 1.000 22.02959 486 GLY A O 1
ATOM 852 N N . CYS A 1 121 ? 23.91220 40.29976 62.69384 1.000 17.58422 487 CYS A N 1
ATOM 853 C CA . CYS A 1 121 ? 23.54694 38.89554 62.55884 1.000 20.05413 487 CYS A CA 1
ATOM 854 C C . CYS A 1 121 ? 22.12972 38.71335 63.07010 1.000 26.13169 487 CYS A C 1
ATOM 855 O O . CYS A 1 121 ? 21.81187 39.20441 64.15479 1.000 24.27594 487 CYS A O 1
ATOM 858 N N . LEU A 1 122 ? 21.29580 38.02873 62.29872 1.000 20.56676 488 LEU A N 1
ATOM 859 C CA . LEU A 1 122 ? 19.94831 37.66632 62.71977 1.000 20.75636 488 LEU A CA 1
ATOM 860 C C . LEU A 1 122 ? 19.75234 36.17105 62.48354 1.000 24.10360 488 LEU A C 1
ATOM 861 O O . LEU A 1 122 ? 19.89730 35.68129 61.35880 1.000 22.41438 488 LEU A O 1
ATOM 866 N N . ILE A 1 123 ? 19.40243 35.43279 63.53167 1.000 19.90841 489 ILE A N 1
ATOM 867 C CA . ILE A 1 123 ? 19.07181 34.01615 63.39497 1.000 20.30553 489 ILE A CA 1
ATOM 868 C C . ILE A 1 123 ? 17.57632 33.83190 63.58386 1.000 21.50665 489 ILE A C 1
ATOM 869 O O . ILE A 1 123 ? 17.01826 34.24046 64.60601 1.000 22.52677 489 ILE A O 1
ATOM 874 N N . ALA A 1 124 ? 16.93268 33.20923 62.60838 1.000 20.38723 490 ALA A N 1
ATOM 875 C CA . ALA A 1 124 ? 15.48344 33.06648 62.53476 1.000 24.06590 490 ALA A CA 1
ATOM 876 C C . ALA A 1 124 ? 15.12257 31.58770 62.54613 1.000 24.72332 490 ALA A C 1
ATOM 877 O O . ALA A 1 124 ? 15.81153 30.77154 61.92783 1.000 27.05985 490 ALA A O 1
ATOM 879 N N . GLU A 1 125 ? 14.05331 31.25069 63.26301 1.000 27.45640 491 GLU A N 1
ATOM 880 C CA . GLU A 1 125 ? 13.63652 29.86288 63.41265 1.000 28.37070 491 GLU A CA 1
ATOM 881 C C . GLU A 1 125 ? 12.13023 29.75714 63.24111 1.000 30.44292 491 GLU A C 1
ATOM 882 O O . GLU A 1 125 ? 11.39865 30.72666 63.46301 1.000 28.73077 491 GLU A O 1
ATOM 888 N N . PRO A 1 126 ? 11.64043 28.61229 62.77895 1.000 30.49286 492 PRO A N 1
ATOM 889 C CA . PRO A 1 126 ? 10.18772 28.45701 62.65695 1.000 28.05443 492 PRO A CA 1
ATOM 890 C C . PRO A 1 126 ? 9.57396 28.29306 64.03776 1.000 31.04772 492 PRO A C 1
ATOM 891 O O . PRO A 1 126 ? 10.16225 27.68046 64.92661 1.000 31.67903 492 PRO A O 1
ATOM 895 N N . ILE A 1 127 ? 8.42542 28.93080 64.23590 1.000 30.81866 493 ILE A N 1
ATOM 896 C CA . ILE A 1 127 ? 7.65750 28.81497 65.46722 1.000 28.54464 493 ILE A CA 1
ATOM 897 C C . ILE A 1 127 ? 6.20490 28.65584 65.06245 1.000 31.91880 493 ILE A C 1
ATOM 898 O O . ILE A 1 127 ? 5.84335 28.84242 63.89249 1.000 32.56293 493 ILE A O 1
ATOM 903 N N . LYS A 1 128 ? 5.37254 28.27374 66.02448 1.000 33.63576 494 LYS A N 1
ATOM 904 C CA . LYS A 1 128 ? 3.94646 28.15548 65.74563 1.000 38.12636 494 LYS A CA 1
ATOM 905 C C . LYS A 1 128 ? 3.09496 29.12671 66.54462 1.000 35.95484 494 LYS A C 1
ATOM 906 O O . LYS A 1 128 ? 1.98945 29.44503 66.10791 1.000 40.50935 494 LYS A O 1
ATOM 912 N N . GLN A 1 129 ? 3.58900 29.62505 67.67566 1.000 34.29021 495 GLN A N 1
ATOM 913 C CA . GLN A 1 129 ? 2.82428 30.57423 68.46789 1.000 36.87614 495 GLN A CA 1
ATOM 914 C C . GLN A 1 129 ? 3.76828 31.51849 69.18226 1.000 34.24279 495 GLN A C 1
ATOM 915 O O . GLN A 1 129 ? 4.94768 31.22756 69.35310 1.000 35.81007 495 GLN A O 1
ATOM 921 N N . ALA A 1 130 ? 3.22061 32.66431 69.58720 1.000 29.04150 496 ALA A N 1
ATOM 922 C CA . ALA A 1 130 ? 3.94383 33.65597 70.37253 1.000 26.80588 496 ALA A CA 1
ATOM 923 C C . ALA A 1 130 ? 2.92968 34.39790 71.24004 1.000 27.63105 496 ALA A C 1
ATOM 924 O O . ALA A 1 130 ? 1.72244 34.14238 71.17135 1.000 28.28915 496 ALA A O 1
ATOM 926 N N . PHE A 1 131 ? 3.41752 35.39313 71.97386 1.000 24.79804 497 PHE A N 1
ATOM 927 C CA . PHE A 1 131 ? 2.65005 36.02425 73.04373 1.000 29.65073 497 PHE A CA 1
ATOM 928 C C . PHE A 1 131 ? 2.86713 37.52377 73.02934 1.000 28.70971 497 PHE A C 1
ATOM 929 O O . PHE A 1 131 ? 3.99675 37.99062 72.86004 1.000 30.02981 497 PHE A O 1
ATOM 937 N N . ARG A 1 132 ? 1.78409 38.28230 73.24393 1.000 28.97336 498 ARG A N 1
ATOM 938 C CA . ARG A 1 132 ? 1.88480 39.73319 73.25035 1.000 28.59125 498 ARG A CA 1
ATOM 939 C C . ARG A 1 132 ? 2.51149 40.21002 74.55493 1.000 37.41976 498 ARG A C 1
ATOM 940 O O . ARG A 1 132 ? 2.16912 39.73896 75.64515 1.000 32.75737 498 ARG A O 1
ATOM 948 N N . VAL A 1 133 ? 3.44513 41.14517 74.44115 1.000 30.84631 499 VAL A N 1
ATOM 949 C CA . VAL A 1 133 ? 4.07049 41.67830 75.64981 1.000 30.20907 499 VAL A CA 1
ATOM 950 C C . VAL A 1 133 ? 3.26721 42.88337 76.14793 1.000 31.51152 499 VAL A C 1
ATOM 951 O O . VAL A 1 133 ? 2.62041 43.59352 75.37953 1.000 35.20683 499 VAL A O 1
ATOM 955 N N . LEU A 1 134 ? 3.27001 43.09755 77.46825 1.000 44.19929 500 LEU A N 1
ATOM 956 C CA . LEU A 1 134 ? 2.54883 44.23628 78.05922 1.000 49.79560 500 LEU A CA 1
ATOM 957 C C . LEU A 1 134 ? 3.51989 45.34562 78.44170 1.000 45.61601 500 LEU A C 1
ATOM 958 O O . LEU A 1 134 ? 4.40642 45.13077 79.27125 1.000 57.01836 500 LEU A O 1
ATOM 963 N N . TRP A 1 147 ? 8.14589 44.15851 82.92331 1.000 63.54743 513 TRP A N 1
ATOM 964 C CA . TRP A 1 147 ? 7.55127 43.57185 81.72359 1.000 63.53812 513 TRP A CA 1
ATOM 965 C C . TRP A 1 147 ? 7.05786 42.13499 81.96054 1.000 63.78720 513 TRP A C 1
ATOM 966 O O . TRP A 1 147 ? 7.76281 41.30781 82.53892 1.000 69.15741 513 TRP A O 1
ATOM 977 N N . ARG A 1 148 ? 5.84140 41.84687 81.50615 1.000 51.83179 514 ARG A N 1
ATOM 978 C CA . ARG A 1 148 ? 5.32464 40.4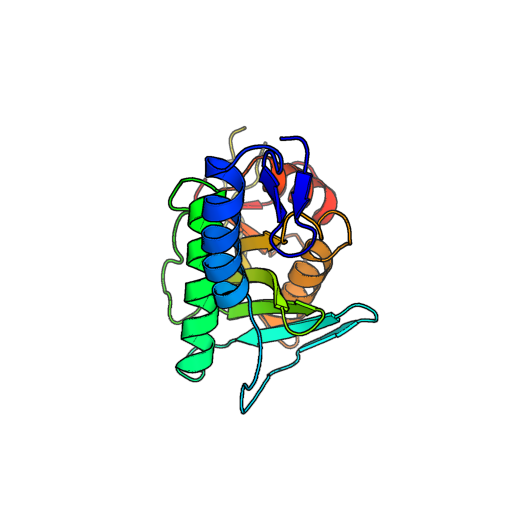8557 81.42950 1.000 49.57355 514 ARG A CA 1
ATOM 979 C C . ARG A 1 148 ? 4.66087 40.30511 80.06665 1.000 43.29885 514 ARG A C 1
ATOM 980 O O . ARG A 1 148 ? 4.51577 41.25954 79.29332 1.000 36.95375 514 ARG A O 1
ATOM 988 N N . CYS A 1 149 ? 4.25381 39.07736 79.75320 1.000 39.71180 515 CYS A N 1
ATOM 989 C CA . CYS A 1 149 ? 3.50449 38.87303 78.52319 1.000 37.28362 515 CYS A CA 1
ATOM 990 C C . CYS A 1 149 ? 2.19131 38.14826 78.80389 1.000 35.43804 515 CYS A C 1
ATOM 991 O O . CYS A 1 149 ? 1.98360 37.55415 79.86727 1.000 37.10381 515 CYS A O 1
ATOM 994 N N . SER A 1 150 ? 1.27828 38.28606 77.84845 1.000 31.88299 516 SER A N 1
ATOM 995 C CA . SER A 1 150 ? -0.00893 37.60289 77.87805 1.000 29.50845 516 SER A CA 1
ATOM 996 C C . SER A 1 150 ? 0.17403 36.09641 77.86295 1.000 36.81250 516 SER A C 1
ATOM 997 O O . SER A 1 150 ? 1.16280 35.57327 77.35850 1.000 28.64421 516 SER A O 1
ATOM 1000 N N . ASP A 1 151 ? -0.79031 35.38199 78.42947 1.000 26.52355 517 ASP A N 1
ATOM 1001 C CA . ASP A 1 151 ? -0.80511 33.93531 78.30558 1.000 22.95715 517 ASP A CA 1
ATOM 1002 C C . ASP A 1 151 ? -1.59978 33.44937 77.10198 1.000 24.75053 517 ASP A C 1
ATOM 1003 O O . ASP A 1 151 ? -1.72876 32.23206 76.91825 1.000 30.47047 517 ASP A O 1
ATOM 1008 N N . VAL A 1 152 ? -2.12444 34.35190 76.28060 1.000 25.53450 518 VAL A N 1
ATOM 1009 C CA . VAL A 1 152 ? -2.92695 33.98920 75.11674 1.000 25.90288 518 VAL A CA 1
ATOM 1010 C C . VAL A 1 152 ? -1.98356 33.77290 73.93169 1.000 31.45335 518 VAL A C 1
ATOM 1011 O O . VAL A 1 152 ? -1.32095 34.72809 73.51877 1.000 30.52589 518 VAL A O 1
ATOM 1015 N N . PRO A 1 153 ? -1.91774 32.56652 73.35887 1.000 31.42885 519 PRO A N 1
ATOM 1016 C CA . PRO A 1 153 ? -1.03960 32.34395 72.19126 1.000 30.10084 519 PRO A CA 1
ATOM 1017 C C . PRO A 1 153 ? -1.62743 32.95495 70.94476 1.000 31.80085 519 PRO A C 1
ATOM 1018 O O . PRO A 1 153 ? -2.84231 32.93146 70.71933 1.000 31.28888 519 PRO A O 1
ATOM 1022 N N . GLU A 1 154 ? -0.75879 33.53839 70.15823 1.000 32.37549 520 GLU A N 1
ATOM 1023 C CA . GLU A 1 154 ? -1.09195 34.08360 68.87584 1.000 32.21921 520 GLU A CA 1
ATOM 1024 C C . GLU A 1 154 ? -0.31866 33.29703 67.83113 1.000 31.70578 520 GLU A C 1
ATOM 1025 O O . GLU A 1 154 ? 0.82304 32.91817 68.09118 1.000 30.64638 520 GLU A O 1
ATOM 1031 N N . PRO A 1 155 ? -0.93489 32.94380 66.70976 1.000 35.95705 521 PRO A N 1
ATOM 1032 C CA . PRO A 1 155 ? -0.19720 32.18420 65.69979 1.000 35.86869 521 PRO A CA 1
ATOM 1033 C C . PRO A 1 155 ? 0.88596 33.09089 65.13054 1.000 35.84490 521 PRO A C 1
ATOM 1034 O O . PRO A 1 155 ? 0.65698 34.27676 64.87616 1.000 42.51934 521 PRO A O 1
ATOM 1038 N N . ALA A 1 156 ? 2.08760 32.56009 65.04199 1.000 37.12445 522 ALA A N 1
ATOM 1039 C CA . ALA A 1 156 ? 3.18041 33.30403 64.45649 1.000 28.61731 522 ALA A CA 1
ATOM 1040 C C . ALA A 1 156 ? 4.00886 32.29561 63.67868 1.000 38.56886 522 ALA A C 1
ATOM 1041 O O . ALA A 1 156 ? 3.89712 31.08435 63.88003 1.000 45.46538 522 ALA A O 1
ATOM 1043 N N . ILE A 1 157 ? 4.79339 32.80499 62.74140 1.000 29.11707 523 ILE A N 1
ATOM 1044 C CA . ILE A 1 157 ? 5.49391 31.98054 61.77056 1.000 34.63091 523 ILE A CA 1
ATOM 1045 C C . ILE A 1 157 ? 6.99729 31.97551 62.02502 1.000 36.95186 523 ILE A C 1
ATOM 1046 O O . ILE A 1 157 ? 7.65944 30.93627 61.91892 1.000 31.10505 523 ILE A O 1
ATOM 1051 N N . CYS A 1 158 ? 7.54759 33.13293 62.35560 1.000 28.52693 524 CYS A N 1
ATOM 1052 C CA . CYS A 1 158 ? 8.98530 33.35240 62.32889 1.000 26.81864 524 CYS A CA 1
ATOM 1053 C C . CYS A 1 158 ? 9.47901 33.86624 63.67527 1.000 28.41766 524 CYS A C 1
ATOM 1054 O O . CYS A 1 158 ? 9.08919 34.96138 64.10641 1.000 27.31376 524 CYS A O 1
ATOM 1057 N N . GLY A 1 159 ? 10.33204 33.09002 64.33978 1.000 23.60338 525 GLY A N 1
ATOM 1058 C CA . GLY A 1 159 ? 10.94385 33.52160 65.56455 1.000 25.88134 525 GLY A CA 1
ATOM 1059 C C . GLY A 1 159 ? 12.31209 34.13504 65.35172 1.000 26.20158 525 GLY A C 1
ATOM 1060 O O . GLY A 1 159 ? 13.21004 33.50675 64.78123 1.000 25.24416 525 GLY A O 1
ATOM 1061 N N . ILE A 1 160 ? 12.46606 35.37198 65.81211 1.000 21.66081 526 ILE A N 1
ATOM 1062 C CA . ILE A 1 160 ? 13.75494 36.05157 65.77064 1.000 24.37905 526 ILE A CA 1
ATOM 1063 C C . ILE A 1 160 ? 14.49952 35.59985 67.01381 1.000 22.58925 526 ILE A C 1
ATOM 1064 O 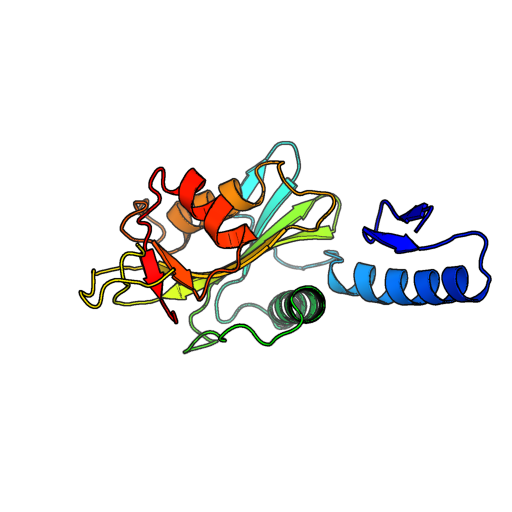O . ILE A 1 160 ? 14.35545 36.16692 68.10409 1.000 23.96891 526 ILE A O 1
ATOM 1069 N N . SER A 1 161 ? 15.34786 34.58945 66.81713 1.000 23.28083 527 SER A N 1
ATOM 1070 C CA . SER A 1 161 ? 15.99851 33.90979 67.92316 1.000 25.23381 527 SER A CA 1
ATOM 1071 C C . SER A 1 161 ? 17.19559 34.68244 68.43377 1.000 27.74210 527 SER A C 1
ATOM 1072 O O . SER A 1 161 ? 17.44956 34.68430 69.64126 1.000 27.96495 527 SER A O 1
ATOM 1075 N N . ARG A 1 162 ? 17.88736 35.40407 67.55861 1.000 24.91795 528 ARG A N 1
ATOM 1076 C CA . ARG A 1 162 ? 19.03627 36.20627 67.91863 1.000 22.53681 528 ARG A CA 1
ATOM 1077 C C . ARG A 1 162 ? 19.08373 37.39669 66.97778 1.000 20.91918 528 ARG A C 1
ATOM 1078 O O . ARG A 1 162 ? 18.85167 37.21708 65.77748 1.000 21.82850 528 ARG A O 1
ATOM 1086 N N . ILE A 1 163 ? 19.38460 38.58576 67.51510 1.000 23.48286 529 ILE A N 1
ATOM 1087 C CA . ILE A 1 163 ? 19.64782 39.73768 66.63310 1.000 20.04682 529 ILE A CA 1
ATOM 1088 C C . ILE A 1 163 ? 20.71609 40.59379 67.29445 1.000 24.95085 529 ILE A C 1
ATOM 1089 O O . ILE A 1 163 ? 20.65654 40.86099 68.51177 1.000 25.48896 529 ILE A O 1
ATOM 1094 N N . TRP A 1 164 ? 21.75936 40.93193 66.52249 1.000 22.00676 530 TRP A N 1
ATOM 1095 C CA . TRP A 1 164 ? 22.86539 41.68868 67.07982 1.000 19.86004 530 TRP A CA 1
ATOM 1096 C C . TRP A 1 164 ? 23.46884 42.56632 65.98566 1.000 21.80081 530 TRP A C 1
ATOM 1097 O O . TRP A 1 164 ? 23.57610 42.13388 64.84073 1.000 22.80636 530 TRP A O 1
ATOM 1108 N N . VAL A 1 165 ? 23.89635 43.75738 66.37925 1.000 20.08294 531 VAL A N 1
ATOM 1109 C CA . VAL A 1 165 ? 24.62250 44.67347 65.50881 1.000 21.69611 531 VAL A CA 1
ATOM 1110 C C . VAL A 1 165 ? 25.87781 45.12402 66.24948 1.000 21.56990 531 VAL A C 1
ATOM 1111 O O . VAL A 1 165 ? 25.82118 45.48717 67.42458 1.000 23.94100 531 VAL A O 1
ATOM 1115 N N . PHE A 1 166 ? 27.01686 45.08445 65.56074 1.000 21.61349 532 PHE A N 1
ATOM 1116 C CA . PHE A 1 166 ? 28.25271 45.59262 66.13379 1.000 23.78151 532 PHE A CA 1
ATOM 1117 C C . PHE A 1 166 ? 28.07031 46.99196 66.72007 1.000 28.55870 532 PHE A C 1
ATOM 1118 O O . PHE A 1 166 ? 27.45286 47.85950 66.09848 1.000 26.02231 532 PHE A O 1
ATOM 1126 N N . ARG A 1 167 ? 28.60461 47.21020 67.93121 1.000 21.86193 533 ARG A N 1
ATOM 1127 C CA . ARG A 1 167 ? 28.23933 48.38854 68.7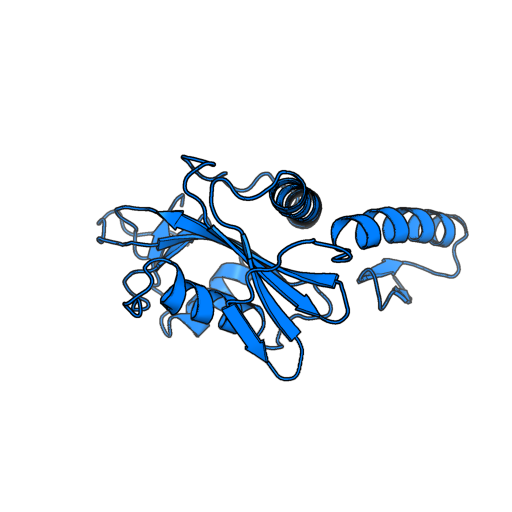1461 1.000 27.07031 533 ARG A CA 1
ATOM 1128 C C . ARG A 1 167 ? 28.44569 49.67937 67.92345 1.000 28.62375 533 ARG A C 1
ATOM 1129 O O . ARG A 1 167 ? 27.57396 50.55282 67.92330 1.000 29.19867 533 ARG A O 1
ATOM 1137 N N . LEU A 1 168 ? 29.60152 49.81024 67.25338 1.000 30.02050 534 LEU A N 1
ATOM 1138 C CA . LEU A 1 168 ? 29.93857 51.05788 66.55121 1.000 27.85473 534 LEU A CA 1
ATOM 1139 C C . LEU A 1 168 ? 29.14579 51.23971 65.27354 1.000 32.46232 534 LEU A C 1
ATOM 1140 O O . LEU A 1 168 ? 29.23544 52.30707 64.65480 1.000 33.71120 534 LEU A O 1
ATOM 1145 N N . LYS A 1 169 ? 28.35643 50.25157 64.87239 1.000 26.27228 535 LYS A N 1
ATOM 1146 C CA . LYS A 1 169 ? 27.50091 50.39119 63.70618 1.000 26.60994 535 LYS A CA 1
ATOM 1147 C C . LYS A 1 169 ? 26.02420 50.44643 64.06560 1.000 23.21138 535 LYS A C 1
ATOM 1148 O O . LYS A 1 169 ? 25.17992 50.24831 63.17981 1.000 27.23251 535 LYS A O 1
ATOM 1154 N N . ARG A 1 170 ? 25.68529 50.70229 65.32470 1.000 25.62956 536 ARG A N 1
ATOM 1155 C CA . ARG A 1 170 ? 24.28200 50.73543 65.72102 1.000 24.84099 536 ARG A CA 1
ATOM 1156 C C . ARG A 1 170 ? 23.61489 52.05354 65.33834 1.000 26.24917 536 ARG A C 1
ATOM 1157 O O . ARG A 1 170 ? 24.27218 53.05222 65.05709 1.000 30.53429 536 ARG A O 1
ATOM 1165 N N . ARG A 1 171 ? 22.28435 52.01243 65.28937 1.000 23.67052 537 ARG A N 1
ATOM 1166 C CA . ARG A 1 171 ? 21.44336 53.16242 64.93274 1.000 29.07650 537 ARG A CA 1
ATOM 1167 C C . ARG A 1 171 ? 21.74565 53.63636 63.51410 1.000 32.71277 537 ARG A C 1
ATOM 1168 O O . ARG A 1 171 ? 21.70616 54.83316 63.20019 1.000 29.47231 537 ARG A O 1
ATOM 1176 N N . LYS A 1 172 ? 22.01748 52.66538 62.65274 1.000 29.77085 538 LYS A N 1
ATOM 1177 C CA . LYS A 1 172 ? 22.25406 52.84914 61.22995 1.000 27.43032 538 LYS A CA 1
ATOM 1178 C C . LYS A 1 172 ? 21.35461 51.94379 60.40577 1.000 24.82723 538 LYS A C 1
ATOM 1179 O O . LYS A 1 172 ? 21.64805 51.67815 59.22460 1.000 26.65605 538 LYS A O 1
ATOM 1185 N N . ARG A 1 173 ? 20.24031 51.48031 60.98660 1.000 24.85992 539 ARG A N 1
ATOM 1186 C CA . ARG A 1 173 ? 19.21265 50.70402 60.31795 1.000 20.64157 539 ARG A CA 1
ATOM 1187 C C . ARG A 1 173 ? 19.66194 49.30586 59.95504 1.000 20.55983 539 ARG A C 1
ATOM 1188 O O . ARG A 1 173 ? 19.01424 48.65993 59.13581 1.000 23.43979 539 ARG A O 1
ATOM 1196 N N . ILE A 1 174 ? 20.78517 48.83562 60.49852 1.000 21.76886 540 ILE A N 1
ATOM 1197 C CA . ILE A 1 174 ? 21.20509 47.47334 60.15702 1.000 21.62605 540 ILE A CA 1
ATOM 1198 C C . ILE A 1 174 ? 20.20171 46.44686 60.68802 1.000 23.59109 540 ILE A C 1
ATOM 1199 O O . ILE A 1 174 ? 19.75351 45.57299 59.95974 1.000 21.01755 540 ILE A O 1
ATOM 1204 N N . ALA A 1 175 ? 19.81158 46.55461 61.95742 1.000 20.45790 541 ALA A N 1
ATOM 1205 C CA . ALA A 1 175 ? 18.81679 45.60778 62.47538 1.000 20.43624 541 ALA A CA 1
ATOM 1206 C C . ALA A 1 175 ? 17.48151 45.74131 61.74157 1.000 21.54802 541 ALA A C 1
ATOM 1207 O O . ALA A 1 175 ? 16.84160 44.74850 61.40594 1.000 21.19975 541 ALA A O 1
ATOM 1209 N N . ARG A 1 176 ? 17.05650 46.96984 61.43207 1.000 21.80850 542 ARG A N 1
ATOM 1210 C CA . ARG A 1 176 ? 15.80029 47.10133 60.69424 1.000 18.67424 542 ARG A CA 1
ATOM 1211 C C . ARG A 1 176 ? 15.86630 46.37723 59.35295 1.000 21.12819 542 ARG A C 1
ATOM 1212 O O . ARG A 1 176 ? 14.91671 45.68747 58.94964 1.000 21.95126 542 ARG A O 1
ATOM 1220 N N . ARG A 1 177 ? 16.99704 46.49361 58.66400 1.000 23.09959 543 ARG A N 1
ATOM 1221 C CA . ARG A 1 177 ? 17.12025 45.85939 57.35981 1.000 21.19616 543 ARG A CA 1
ATOM 1222 C C . ARG A 1 177 ? 17.25030 44.35041 57.46631 1.000 21.42436 543 ARG A C 1
ATOM 1223 O O . ARG A 1 177 ? 16.78522 43.62539 56.57725 1.000 22.97272 543 ARG A O 1
ATOM 1231 N N . LEU A 1 178 ? 17.87550 43.85611 58.55020 1.000 20.19494 544 LEU A N 1
ATOM 1232 C CA . LEU A 1 178 ? 17.89189 42.41387 58.74472 1.000 18.12825 544 LEU A CA 1
ATOM 1233 C C . LEU A 1 178 ? 16.48485 41.87023 58.93158 1.000 19.79190 544 LEU A C 1
ATOM 1234 O O . LEU A 1 178 ? 16.15533 40.80658 58.40376 1.000 22.53061 544 LEU A O 1
ATOM 1239 N N . VAL A 1 179 ? 15.66905 42.52519 59.77443 1.000 20.36172 545 VAL A N 1
ATOM 1240 C CA . VAL A 1 179 ? 14.29867 42.05873 59.94155 1.000 19.06358 545 VAL A CA 1
ATOM 1241 C C . VAL A 1 179 ? 13.49392 42.23693 58.65832 1.000 18.25588 545 VAL A C 1
ATOM 1242 O O . VAL A 1 179 ? 12.71147 41.34714 58.26979 1.000 21.13151 545 VAL A O 1
ATOM 1246 N N . ASP A 1 180 ? 13.70639 43.35174 57.93758 1.000 23.26382 546 ASP A N 1
ATOM 1247 C CA . ASP A 1 180 ? 13.07462 43.46772 56.61615 1.000 29.20987 546 ASP A CA 1
ATOM 1248 C C . ASP A 1 180 ? 13.38550 42.25734 55.74295 1.000 27.40978 546 ASP A C 1
ATOM 1249 O O . ASP A 1 180 ? 12.51153 41.72520 55.05123 1.000 23.88501 546 ASP A O 1
ATOM 1254 N N . THR A 1 181 ? 14.64269 41.80822 55.76003 1.000 22.28773 547 THR A N 1
ATOM 1255 C CA . THR A 1 181 ? 15.05996 40.72036 54.89370 1.000 24.46712 547 THR A CA 1
ATOM 1256 C C . THR A 1 181 ? 14.50150 39.38346 55.35856 1.000 26.25747 547 THR A C 1
ATOM 1257 O O . THR A 1 181 ? 14.07709 38.56999 54.53939 1.000 26.50504 547 THR A O 1
ATOM 1261 N N . VAL A 1 182 ? 14.44078 39.14989 56.67174 1.000 20.96106 548 VAL A N 1
ATOM 1262 C CA . VAL A 1 182 ? 13.74141 37.99432 57.17656 1.000 19.57471 548 VAL A CA 1
ATOM 1263 C C . VAL A 1 182 ? 12.30909 37.97059 56.68864 1.000 22.17168 548 VAL A C 1
ATOM 1264 O O . VAL A 1 182 ? 11.76435 36.90959 56.36259 1.000 24.57500 548 VAL A O 1
ATOM 1268 N N . ARG A 1 183 ? 11.64711 39.13270 56.68690 1.000 21.32167 549 ARG A N 1
ATOM 1269 C CA . ARG A 1 183 ? 10.24376 39.12914 56.30226 1.000 21.97074 549 ARG A CA 1
ATOM 1270 C C . ARG A 1 183 ? 10.06356 38.77500 54.83858 1.000 26.50961 549 ARG A C 1
ATOM 1271 O O . ARG A 1 183 ? 8.99679 38.26754 54.47867 1.000 26.40003 549 ARG A O 1
ATOM 1279 N N . ASN A 1 184 ? 11.07178 38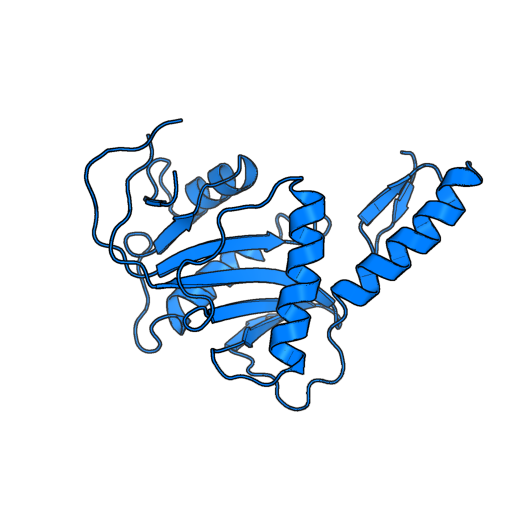.97414 54.00380 1.000 25.24589 550 ASN A N 1
ATOM 1280 C CA . ASN A 1 184 ? 10.85501 38.54673 52.61760 1.000 28.70335 550 ASN A CA 1
ATOM 1281 C C . ASN A 1 184 ? 11.53175 37.22169 52.27126 1.000 34.28940 550 ASN A C 1
ATOM 1282 O O . ASN A 1 184 ? 11.17063 36.61700 51.24934 1.000 33.27831 550 ASN A O 1
ATOM 1287 N N . CYS A 1 185 ? 12.42862 36.70190 53.12565 1.000 29.53667 551 CYS A N 1
ATOM 1288 C CA . CYS A 1 185 ? 13.18330 35.47475 52.83200 1.000 23.83712 551 CYS A CA 1
ATOM 1289 C C . CYS A 1 185 ? 12.81572 34.28160 53.67721 1.000 29.08939 551 CYS A C 1
ATOM 1290 O O . CYS A 1 185 ? 13.08747 33.14354 53.28099 1.000 30.40813 551 CYS A O 1
ATOM 1293 N N . PHE A 1 186 ? 12.26883 34.49323 54.86663 1.000 28.80679 552 PHE A N 1
ATOM 1294 C CA . PHE A 1 186 ? 12.06436 33.34620 55.72650 1.000 27.10721 552 PHE A CA 1
ATOM 1295 C C . PHE A 1 186 ? 11.06429 32.38694 55.12003 1.000 32.02036 552 PHE A C 1
ATOM 1296 O O . PHE A 1 186 ? 11.22424 31.15650 55.21006 1.000 32.06955 552 PHE A O 1
ATOM 1304 N N . MET A 1 187 ? 10.04424 32.93581 54.46979 1.000 31.16237 553 MET A N 1
ATOM 1305 C CA . MET A 1 187 ? 9.02425 32.19124 53.72937 1.000 34.26580 553 MET A CA 1
ATOM 1306 C C . MET A 1 187 ? 9.00639 32.83223 52.33605 1.000 31.92843 553 MET A C 1
ATOM 1307 O O . MET A 1 187 ? 8.15378 33.64835 51.98550 1.000 33.15403 553 MET A O 1
ATOM 1312 N N . PHE A 1 188 ? 10.01643 32.50403 51.56089 1.000 31.81110 554 PHE A N 1
ATOM 1313 C CA . PHE A 1 188 ? 10.27293 33.20127 50.31185 1.000 32.99030 554 PHE A CA 1
ATOM 1314 C C . PHE A 1 188 ? 9.07564 33.05515 49.37244 1.000 39.63407 554 PHE A C 1
ATOM 1315 O O . PHE A 1 188 ? 8.52540 31.96653 49.21325 1.000 39.76863 554 PHE A O 1
ATOM 1323 N N . GLY A 1 189 ? 8.64047 34.16735 48.80817 1.000 34.43598 555 GLY A N 1
ATOM 1324 C CA . GLY A 1 189 ? 7.39041 34.21508 48.07735 1.000 37.25820 555 GLY A CA 1
ATOM 1325 C C . GLY A 1 189 ? 6.28461 34.92216 48.81788 1.000 44.34994 555 GLY A C 1
ATOM 1326 O O . GLY A 1 189 ? 5.26228 35.25366 48.21517 1.000 39.38413 555 GLY A O 1
ATOM 1327 N N . CYS A 1 190 ? 6.43282 35.17691 50.10505 1.000 30.49554 556 CYS A N 1
ATOM 1328 C CA . CYS A 1 190 ? 5.43309 36.01290 50.73797 1.000 34.71963 556 CYS A CA 1
ATOM 1329 C C . CYS A 1 190 ? 6.14723 36.99153 51.65190 1.000 44.09930 556 CYS A C 1
ATOM 1330 O O . CYS A 1 190 ? 7.31686 36.79892 52.00279 1.000 42.16407 556 CYS A O 1
ATOM 1333 N N . PHE A 1 191 ? 5.47438 38.09825 51.95802 1.000 31.45126 557 PHE A N 1
ATOM 1334 C CA . PHE A 1 191 ? 6.05914 39.11176 52.81395 1.000 30.95275 557 PHE A CA 1
ATOM 1335 C C . PHE A 1 191 ? 5.36270 39.01424 54.15445 1.000 32.44815 557 PHE A C 1
ATOM 1336 O O . PHE A 1 191 ? 4.15687 39.24813 54.25658 1.000 34.31303 557 PHE A O 1
ATOM 1344 N N . LEU A 1 192 ? 6.11001 38.64560 55.18622 1.000 28.37718 558 LEU A N 1
ATOM 1345 C CA . LEU A 1 192 ? 5.49175 38.45127 56.48330 1.000 28.53609 558 LEU A CA 1
ATOM 1346 C C . LEU A 1 192 ? 5.14001 39.78573 57.13056 1.000 27.86111 558 LEU A C 1
ATOM 1347 O O . LEU A 1 192 ? 5.88915 40.76074 57.04195 1.000 29.36050 558 LEU A O 1
ATOM 1352 N N . SER A 1 193 ? 4.01001 39.81087 57.82972 1.000 35.08541 559 SER A N 1
ATOM 1353 C CA . SER A 1 193 ? 3.62073 40.98932 58.57975 1.000 32.99925 559 SER A CA 1
ATOM 1354 C C . SER A 1 193 ? 4.30590 41.01509 59.94446 1.000 32.14541 559 SER A C 1
ATOM 1355 O O . SER A 1 193 ? 4.81514 40.00590 60.42692 1.000 31.98238 559 SER A O 1
ATOM 1358 N N . THR A 1 194 ? 4.28540 42.18335 60.58278 1.000 30.11244 560 THR A N 1
ATOM 1359 C CA . THR A 1 194 ? 4.85646 42.26050 61.93594 1.000 32.22274 560 THR A CA 1
ATOM 1360 C C . THR A 1 194 ? 4.05289 41.48175 62.96096 1.000 33.68357 560 THR A C 1
ATOM 1361 O O . THR A 1 194 ? 4.53743 41.30122 64.08198 1.000 35.25001 560 THR A O 1
ATOM 1365 N N . ASN A 1 195 ? 2.87170 40.99061 62.59428 1.000 34.42792 561 ASN A N 1
ATOM 1366 C CA . ASN A 1 195 ? 2.09449 40.08499 63.41806 1.000 35.09061 561 ASN A CA 1
ATOM 1367 C C . ASN A 1 195 ? 2.46658 38.63670 63.19896 1.000 32.64206 561 ASN A C 1
ATOM 1368 O O . ASN A 1 195 ? 1.88982 37.77047 63.84871 1.000 36.14313 561 ASN A O 1
ATOM 1373 N N . GLU A 1 196 ? 3.42668 38.34952 62.31448 1.000 29.10679 562 GLU A N 1
ATOM 1374 C CA . GLU A 1 196 ? 3.82542 36.97657 62.08253 1.000 29.78883 562 GLU A CA 1
ATOM 1375 C C . GLU A 1 196 ? 5.23323 36.69885 62.59283 1.000 28.95831 562 GLU A C 1
ATOM 1376 O O . GLU A 1 196 ? 5.69560 35.55355 62.50685 1.000 31.11756 562 GLU A O 1
ATOM 1382 N N . ILE A 1 197 ? 5.93252 37.71742 63.11361 1.000 26.34608 563 ILE A N 1
ATOM 1383 C CA . ILE A 1 197 ? 7.28524 37.55367 63.63843 1.000 26.97028 563 ILE A CA 1
ATOM 1384 C C . ILE A 1 197 ? 7.21058 37.79220 65.13724 1.000 26.84982 563 ILE A C 1
ATOM 1385 O O . ILE A 1 197 ? 6.40625 38.59943 65.60567 1.000 26.42839 563 ILE A O 1
ATOM 1390 N N . ALA A 1 198 ? 8.07312 37.11923 65.88102 1.000 24.26327 564 ALA A N 1
ATOM 1391 C CA . ALA A 1 198 ? 8.13954 37.26240 67.33680 1.000 24.77031 564 ALA A CA 1
ATOM 1392 C C . ALA A 1 198 ? 9.60214 37.29289 67.73572 1.000 23.90383 564 ALA A C 1
ATOM 1393 O O . ALA A 1 198 ? 10.44610 36.72517 67.03615 1.000 24.66595 564 ALA A O 1
ATOM 1395 N N . PHE A 1 199 ? 9.89388 37.94024 68.87754 1.000 23.37844 565 PHE A N 1
ATOM 1396 C CA . PHE A 1 199 ? 11.25459 38.13496 69.34794 1.000 22.52849 565 PHE A CA 1
ATOM 1397 C C . PHE A 1 199 ? 11.50765 37.23698 70.54693 1.000 26.29385 565 PHE A C 1
ATOM 1398 O O . PHE A 1 199 ? 10.75395 37.27960 71.51582 1.000 28.41069 565 PHE A O 1
ATOM 1406 N N . SER A 1 200 ? 12.57286 36.45511 70.48309 1.000 23.72706 566 SER A N 1
ATOM 1407 C CA . SER A 1 200 ? 12.88947 35.53917 71.56509 1.000 25.93139 566 SER A CA 1
ATOM 1408 C C . SER A 1 200 ? 13.49586 36.31618 72.72002 1.000 33.15837 566 SER A C 1
ATOM 1409 O O . SER A 1 200 ? 14.47702 37.04355 72.52875 1.000 30.05210 566 SER A O 1
ATOM 1412 N N . ASP A 1 201 ? 12.91334 36.18380 73.91675 1.000 30.49973 567 ASP A N 1
ATOM 1413 C CA . ASP A 1 201 ? 13.53828 36.59121 75.17368 1.000 34.66340 567 ASP A CA 1
ATOM 1414 C C . ASP A 1 201 ? 14.27614 37.93253 75.05066 1.000 30.76068 567 ASP A C 1
ATOM 1415 O O . ASP A 1 201 ? 15.50754 37.96092 75.15974 1.000 33.20187 567 ASP A O 1
ATOM 1420 N N . PRO A 1 202 ? 13.57736 39.02896 74.75494 1.000 30.94522 568 PRO A N 1
ATOM 1421 C CA . PRO A 1 202 ? 14.29452 40.25779 74.37480 1.000 29.39923 568 PRO A CA 1
ATOM 1422 C C . PRO A 1 202 ? 15.03481 40.90345 75.53725 1.000 36.01276 568 PRO A C 1
ATOM 1423 O O . PRO A 1 202 ? 14.57203 40.90601 76.67856 1.000 31.42399 568 PRO A O 1
ATOM 1427 N N . THR A 1 203 ? 16.20772 41.43065 75.22036 1.000 26.01261 569 THR A N 1
ATOM 1428 C CA . THR A 1 203 ? 16.98714 42.32384 76.06238 1.000 30.32650 569 THR A CA 1
ATOM 1429 C C . THR A 1 203 ? 16.34683 43.71332 76.09590 1.000 29.42404 569 THR A C 1
ATOM 1430 O O . THR A 1 203 ? 15.43613 44.01329 75.32423 1.000 29.43133 569 THR A O 1
ATOM 1434 N N . PRO A 1 204 ? 16.82837 44.60560 76.96696 1.000 31.40474 570 PRO A N 1
ATOM 1435 C CA . PRO A 1 204 ? 16.31274 45.98874 76.93594 1.000 32.12225 570 PRO A CA 1
ATOM 1436 C C . PRO A 1 204 ? 16.52702 46.68618 75.59518 1.000 28.11046 570 PRO A C 1
ATOM 1437 O O . PRO A 1 204 ? 15.60234 47.35949 75.12393 1.000 31.49358 570 PRO A O 1
ATOM 1441 N N . ASP A 1 205 ? 17.71137 46.52528 74.98174 1.000 31.01890 571 ASP A N 1
ATOM 1442 C CA . ASP A 1 205 ? 17.94321 47.01356 73.61840 1.000 29.92256 571 ASP A CA 1
ATOM 1443 C C . ASP A 1 205 ? 16.92867 46.42676 72.65184 1.000 25.75710 571 ASP A C 1
ATOM 1444 O O . ASP A 1 205 ? 16.36351 47.14627 71.83009 1.000 26.68505 571 ASP A O 1
ATOM 1449 N N . GLY A 1 206 ? 16.71559 45.10391 72.71984 1.000 26.83407 572 GLY A N 1
ATOM 1450 C CA . GLY A 1 206 ? 15.79024 44.46587 71.79281 1.000 28.56189 572 GLY A CA 1
ATOM 1451 C C . GLY A 1 206 ? 14.37649 44.97462 71.94985 1.000 27.50050 572 GLY A C 1
ATOM 1452 O O . GLY A 1 206 ? 13.63035 45.08660 70.98286 1.000 25.57497 572 GLY A O 1
ATOM 1453 N N . LYS A 1 207 ? 13.97151 45.25782 73.19934 1.000 27.56028 573 LYS A N 1
ATOM 1454 C CA . LYS A 1 207 ? 12.62360 45.76167 73.42709 1.000 29.83616 573 LYS A CA 1
ATOM 1455 C C . LYS A 1 207 ? 12.44157 47.14569 72.82934 1.000 25.44546 573 LYS A C 1
ATOM 1456 O O . LYS A 1 207 ? 11.40020 47.41178 72.23280 1.000 29.85216 573 LYS A O 1
ATOM 1462 N N . LEU A 1 208 ? 13.44883 48.02376 72.96248 1.000 26.80353 574 LEU A N 1
ATOM 1463 C CA . LEU A 1 208 ? 13.36805 49.35052 72.35870 1.000 29.52142 574 LEU A CA 1
ATOM 1464 C C . LEU A 1 208 ? 13.34265 49.24568 70.84377 1.000 33.14048 574 LEU A C 1
ATOM 1465 O O . LEU A 1 208 ? 12.60126 49.97385 70.17250 1.000 33.28473 574 LEU A O 1
ATOM 1470 N N . PHE A 1 209 ? 14.15052 48.32894 70.28638 1.000 24.58737 575 PHE A N 1
ATOM 1471 C CA . PHE A 1 209 ? 14.14312 48.12007 68.84078 1.000 28.03297 575 PHE A CA 1
ATOM 1472 C C . PHE A 1 209 ? 12.80032 47.59086 68.36506 1.000 23.14443 575 PHE A C 1
ATOM 1473 O O . PHE A 1 209 ? 12.23256 48.09570 67.38220 1.000 26.22502 575 PHE A O 1
ATOM 1481 N N . ALA A 1 210 ? 12.28964 46.52908 69.02543 1.000 25.62308 576 ALA A N 1
ATOM 1482 C CA . ALA A 1 210 ? 11.08883 45.87353 68.53010 1.000 24.78678 576 ALA A CA 1
ATOM 1483 C C . ALA A 1 210 ? 9.87922 46.79435 68.64660 1.000 24.72255 576 ALA A C 1
ATOM 1484 O O . ALA A 1 210 ? 8.99095 46.76259 67.80087 1.000 27.20295 576 ALA A O 1
ATOM 1486 N N . THR A 1 211 ? 9.82682 47.59912 69.70335 1.000 28.25723 577 THR A N 1
ATOM 1487 C CA . THR A 1 211 ? 8.71129 48.53566 69.86044 1.000 31.40735 577 THR A CA 1
ATOM 1488 C C . THR A 1 211 ? 8.63176 49.47140 68.66629 1.000 31.97248 577 THR A C 1
ATOM 1489 O O . THR A 1 211 ? 7.56356 49.68868 68.08706 1.000 32.27436 577 THR A O 1
ATOM 1493 N N . LYS A 1 212 ? 9.77506 50.00336 68.25881 1.000 32.21125 578 LYS A N 1
ATOM 1494 C CA . LYS A 1 212 ? 9.78555 50.87820 67.10767 1.000 28.42138 578 LYS A CA 1
ATOM 1495 C C . LYS A 1 212 ? 9.54682 50.10215 65.82332 1.000 30.58694 578 LYS A C 1
ATOM 1496 O O . LYS A 1 212 ? 8.75244 50.52600 64.97896 1.000 31.18149 578 LYS A O 1
ATOM 1502 N N . TYR A 1 213 ? 10.21476 48.95380 65.65679 1.000 26.81228 579 TYR A N 1
ATOM 1503 C CA . TYR A 1 213 ? 10.10234 48.23228 64.38647 1.000 28.49177 579 TYR A CA 1
ATOM 1504 C C . TYR A 1 213 ? 8.66543 47.80446 64.12358 1.000 28.69988 579 TYR A C 1
ATOM 1505 O O . TYR A 1 213 ? 8.17019 47.89729 62.98951 1.000 30.55297 579 TYR A O 1
ATOM 1514 N N . CYS A 1 214 ? 7.98110 47.33540 65.15407 1.000 27.99276 580 CYS A N 1
ATOM 1515 C CA . CYS A 1 214 ? 6.63870 46.81403 65.05055 1.000 29.31343 580 CYS A CA 1
ATOM 1516 C C . CYS A 1 214 ? 5.57948 47.89306 65.22766 1.000 35.49359 580 CYS A C 1
ATOM 1517 O O . CYS A 1 214 ? 4.38768 47.59931 65.04990 1.000 37.39497 580 CYS A O 1
ATOM 1520 N N . ASN A 1 215 ? 6.00141 49.12229 65.51490 1.000 32.34430 581 ASN A N 1
ATOM 1521 C CA . ASN A 1 215 ? 5.08841 50.26339 65.69529 1.000 40.08344 581 ASN A CA 1
ATOM 1522 C C . ASN A 1 215 ? 4.03412 49.96674 66.76270 1.000 45.21489 581 ASN A C 1
ATOM 1523 O O . ASN A 1 215 ? 2.85950 50.31212 66.61219 1.000 45.86863 581 ASN A O 1
ATOM 1528 N N . THR A 1 216 ? 4.45129 49.30839 67.84400 1.000 39.35661 582 THR A N 1
ATOM 1529 C CA . THR A 1 216 ? 3.58823 49.01448 68.99217 1.000 48.00963 582 THR A CA 1
ATOM 1530 C C . THR A 1 216 ? 4.42356 48.55602 70.19364 1.000 42.59667 582 THR A C 1
ATOM 1531 O O . THR A 1 216 ? 5.41198 47.83001 70.03118 1.000 35.63546 582 THR A O 1
ATOM 1535 N N . PRO A 1 217 ? 4.07618 48.95197 71.42418 1.000 41.13589 583 PRO A N 1
ATOM 1536 C CA . PRO A 1 217 ? 4.79311 48.40990 72.58129 1.000 37.50744 583 PRO A CA 1
ATOM 1537 C C . PRO A 1 217 ? 4.38808 46.99600 72.88659 1.000 31.94476 583 PRO A C 1
ATOM 1538 O O . PRO A 1 217 ? 5.07595 46.31927 73.67149 1.000 38.89143 583 PRO A O 1
ATOM 1542 N N . ASN A 1 218 ? 3.28421 46.54496 72.30635 1.000 35.24575 584 ASN A N 1
ATOM 1543 C CA . ASN A 1 218 ? 2.75807 45.20206 72.52277 1.000 39.18130 584 ASN A CA 1
ATOM 1544 C C . ASN A 1 218 ? 3.09759 44.28246 71.34458 1.000 34.97331 584 ASN A C 1
ATOM 1545 O O . ASN A 1 218 ? 2.22821 43.73656 70.70409 1.000 35.22079 584 ASN A O 1
ATOM 1550 N N . PHE A 1 219 ? 4.39392 44.13287 71.05622 1.000 32.74315 585 PHE A N 1
ATOM 1551 C CA . PHE A 1 219 ? 4.82537 43.21053 70.00261 1.000 30.06249 585 PHE A CA 1
ATOM 1552 C C . PHE A 1 219 ? 4.80140 41.77014 70.53022 1.000 30.93758 585 PHE A C 1
ATOM 1553 O O . PHE A 1 219 ? 4.51069 41.51870 71.70033 1.000 31.57262 585 PHE A O 1
ATOM 1561 N N . LEU A 1 220 ? 5.14272 40.80966 69.67389 1.000 28.91956 586 LEU A N 1
ATOM 1562 C CA . LEU A 1 220 ? 5.12024 39.39579 70.04190 1.000 24.54227 586 LEU A CA 1
ATOM 1563 C C . LEU A 1 220 ? 6.47430 38.90500 70.51865 1.000 27.82363 586 LEU A C 1
ATOM 1564 O O . LEU A 1 220 ? 7.52651 39.25856 69.94279 1.000 27.13549 586 LEU A O 1
ATOM 1569 N N . VAL A 1 221 ? 6.43611 38.00955 71.51048 1.000 26.98067 587 VAL A N 1
ATOM 1570 C CA . VAL A 1 221 ? 7.63575 37.42535 72.10154 1.000 22.46987 587 VAL A CA 1
ATOM 1571 C C . VAL A 1 221 ? 7.40997 35.94479 72.30420 1.000 22.87244 587 VAL A C 1
ATOM 1572 O O . VAL A 1 221 ? 6.2768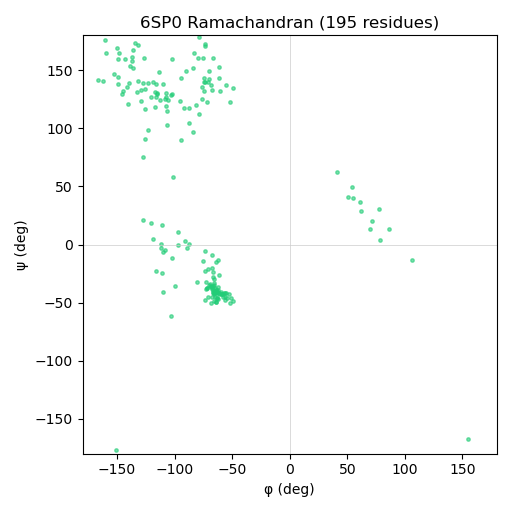7 35.45448 72.31062 1.000 29.12067 587 VAL A O 1
ATOM 1576 N N . TYR A 1 222 ? 8.51394 35.22889 72.47034 1.000 25.27781 588 TYR A N 1
ATOM 1577 C CA . TYR A 1 222 ? 8.49384 33.82683 72.84088 1.000 29.95702 588 TYR A CA 1
ATOM 1578 C C . TYR A 1 222 ? 9.76515 33.58264 73.61972 1.000 29.26588 588 TYR A C 1
ATOM 1579 O O . TYR A 1 222 ? 10.59555 34.47087 73.73912 1.000 28.66996 588 TYR A O 1
ATOM 1588 N N . ASN A 1 223 ? 9.85385 32.41293 74.25629 1.000 35.80395 589 ASN A N 1
ATOM 1589 C CA . ASN A 1 223 ? 10.86706 32.16607 75.30532 1.000 33.20464 589 ASN A CA 1
ATOM 1590 C C . ASN A 1 223 ? 10.89010 33.26475 76.36423 1.000 41.23984 589 ASN A C 1
ATOM 1591 O O . ASN A 1 223 ? 11.95507 33.69078 76.81454 1.000 39.16701 589 ASN A O 1
ATOM 1596 N N . PHE A 1 224 ? 9.71222 33.74205 76.77059 1.000 38.87028 590 PHE A N 1
ATOM 1597 C CA . PHE A 1 224 ? 9.65998 34.86343 77.69880 1.000 43.69167 590 PHE A CA 1
ATOM 1598 C C . PHE A 1 224 ? 9.66873 34.38160 79.15523 1.000 46.82005 590 PHE A C 1
ATOM 1599 O O . PHE A 1 224 ? 10.58610 34.71691 79.90488 1.000 62.17978 590 PHE A O 1
#

Organism: Mus musculus (NCBI:txid10090)

Radius of gyration: 17.5 Å; Cα contacts (8 Å, |Δi|>4): 336; chains: 1; bounding box: 54×35×34 Å

Secondary structure (DSSP, 8-state):
--EE-TTT--EE-TT-HHHHHHHHHHHHHHHHHHB----S---EEEEETTEEEEEE-TT--HHHHHHHHHHHHHHHHHHTS-PPPPS-TTS-EEEEEEETTEEEEEEEEEE-SEEEEE---EEEEEEE-SEEEEEEEE-GGG-SSSHHHHHHHHHHHHTTTTS---TTSEEEES--HHHHHHHHHHHTSSS-EEE--

InterPro domains:
  IPR028005 N-acetyltransferase ESCO, zinc-finger [PF13878] (371-410)
  IPR028009 N-acetyltransferase ESCO, acetyl-transferase domain [PF13880] (520-588)

Sequence (197 aa):
GTTVCKSCGMIYTASNPEDEIQHLQHHHRFLEGIKFVGWKRERVVAEFWDGKIVLVLPRDPSYAIKKVEDVQELVDLELGFQQTVPVCPDKTKTFLFIDEKRVVGCLIAEPIKQAFRVLWRCSDVPEPAICGISRIWVFRLKRRKRIARRLVDTVRNCFMFGCFLSTNEIAFSDPTPDGKLFATKYCNTPNFLVYNF

Solvent-accessible surface area: 11207 Å² total; per-residue (Å²): 77,114,43,69,18,181,37,5,9,52,93,22,42,44,104,46,113,120,34,79,92,105,19,120,98,69,46,119,185,22,49,90,9,0,80,8,87,73,33,179,165,64,74,57,46,22,139,66,212,24,19,60,0,0,11,5,52,42,235,28,64,95,83,2,68,114,20,15,98,39,0,14,108,26,6,27,137,91,56,63,95,116,16,60,81,19,128,57,103,109,107,20,47,8,0,0,0,7,25,143,141,49,0,1,0,1,0,9,0,3,54,28,186,93,0,46,57,1,100,176,165,31,34,138,104,71,49,112,6,47,0,0,3,1,23,49,18,15,6,95,58,44,75,239,92,139,2,19,87,23,0,0,50,4,0,36,64,9,16,94,180,77,57,120,1,45,36,82,56,1,0,6,5,46,17,31,107,95,11,26,136,47,0,43,131,10,12,127,43,78,62,1,2,0,20,59,98

Foldseek 3Di:
DPDADLQQGDDFDPPDPVTVVVCVVSVVLRCVLFFADDDPDWQWQADDPFWTKTKDAQPDDPVVVVSVVSVVVVVCVVVVHDQDDDPDPRGKMKIFTDGPRTGFKIWIKHFDQWWFWCPVPTDPDTDGATIERRDIGGHPSCPPVCPRVVRVQSCQCPVPPPGGDAQSRYAYEPDDPVRQVVNCVSNVHNTGTYPVD